Protein AF-A0A357CTT8-F1 (afdb_monomer_lite)

pLDDT: mean 85.06, std 13.29, range [28.33, 97.44]

Radius of gyration: 22.6 Å; chains: 1; bounding box: 50×42×81 Å

Structure (mmCIF, N/CA/C/O backbone):
data_AF-A0A357CTT8-F1
#
_entry.id   AF-A0A357CTT8-F1
#
loop_
_atom_site.group_PDB
_atom_site.id
_atom_site.type_symbol
_atom_site.label_atom_id
_atom_site.label_alt_id
_atom_site.label_comp_id
_atom_site.label_asym_id
_atom_site.label_entity_id
_atom_site.label_seq_id
_atom_site.pdbx_PDB_ins_code
_atom_site.Cartn_x
_atom_site.Cartn_y
_atom_site.Cartn_z
_atom_site.occupancy
_atom_site.B_iso_or_equiv
_atom_site.auth_seq_id
_atom_site.auth_comp_id
_atom_site.auth_asym_id
_atom_site.auth_atom_id
_atom_site.pdbx_PDB_model_num
ATOM 1 N N . MET A 1 1 ? 10.163 -20.726 12.739 1.00 30.36 1 MET A N 1
ATOM 2 C CA . MET A 1 1 ? 9.088 -21.717 12.968 1.00 30.36 1 MET A CA 1
ATOM 3 C C . MET A 1 1 ? 7.770 -20.957 12.853 1.00 30.36 1 MET A C 1
ATOM 5 O O . MET A 1 1 ? 7.381 -20.277 13.791 1.00 30.36 1 MET A O 1
ATOM 9 N N . VAL A 1 2 ? 7.202 -20.904 11.645 1.00 28.33 2 VAL A N 1
ATOM 10 C CA . VAL A 1 2 ? 6.065 -20.029 11.309 1.00 28.33 2 VAL A CA 1
ATOM 11 C C . VAL A 1 2 ? 4.799 -20.631 11.915 1.00 28.33 2 VAL A C 1
ATOM 13 O O . VAL A 1 2 ? 4.370 -21.709 11.514 1.00 28.33 2 VAL A O 1
ATOM 16 N N . SER A 1 3 ? 4.247 -19.963 12.927 1.00 31.12 3 SER A N 1
ATOM 17 C CA . SER A 1 3 ? 2.963 -20.314 13.532 1.00 31.12 3 SER A CA 1
ATOM 18 C C . SER A 1 3 ? 1.871 -20.212 12.469 1.00 31.12 3 SER A C 1
ATOM 20 O O . SER A 1 3 ? 1.546 -19.118 12.017 1.00 31.12 3 SER A O 1
ATOM 22 N N . ALA A 1 4 ? 1.317 -21.353 12.065 1.00 36.19 4 ALA A N 1
ATOM 23 C CA . ALA A 1 4 ? 0.166 -21.428 11.180 1.00 36.19 4 ALA A CA 1
ATOM 24 C C . ALA A 1 4 ? -1.017 -20.667 11.805 1.00 36.19 4 ALA A C 1
ATOM 26 O O . ALA A 1 4 ? -1.536 -21.054 12.855 1.00 36.19 4 ALA A O 1
ATOM 27 N N . PHE A 1 5 ? -1.428 -19.566 11.175 1.00 41.69 5 PHE A N 1
ATOM 28 C CA . PHE A 1 5 ? -2.632 -18.832 11.549 1.00 41.69 5 PHE A CA 1
ATOM 29 C C . PHE A 1 5 ? -3.850 -19.730 11.281 1.00 41.69 5 PHE A C 1
ATOM 31 O O . PHE A 1 5 ? -4.179 -20.049 10.141 1.00 41.69 5 PHE A O 1
ATOM 38 N N . TYR A 1 6 ? -4.461 -20.215 12.363 1.00 43.72 6 TYR A N 1
ATOM 39 C CA . TYR A 1 6 ? -5.592 -21.141 12.340 1.00 43.72 6 TYR A CA 1
ATOM 40 C C . TYR A 1 6 ? -6.843 -20.494 11.730 1.00 43.72 6 TYR A C 1
ATOM 42 O O . TYR A 1 6 ? -7.276 -19.426 12.167 1.00 43.72 6 TYR A O 1
ATOM 50 N N . PHE A 1 7 ? -7.460 -21.204 10.786 1.00 47.59 7 PHE A N 1
ATOM 51 C CA . PHE A 1 7 ? -8.844 -21.005 10.365 1.00 47.59 7 PHE A CA 1
ATOM 52 C C . PHE A 1 7 ? -9.720 -21.920 11.214 1.00 47.59 7 PHE A C 1
ATOM 54 O O . PHE A 1 7 ? -9.478 -23.125 11.253 1.00 47.59 7 PHE A O 1
ATOM 61 N N . ASP A 1 8 ? -10.723 -21.365 11.883 1.00 49.69 8 ASP A N 1
ATOM 62 C CA . ASP A 1 8 ? -11.693 -22.150 12.641 1.00 49.69 8 ASP A CA 1
ATOM 63 C C . ASP A 1 8 ? -13.070 -21.944 12.008 1.00 49.69 8 ASP A C 1
ATOM 65 O O . ASP A 1 8 ? -13.519 -20.808 11.837 1.00 49.69 8 ASP A O 1
ATOM 69 N N . VAL A 1 9 ? -13.719 -23.039 11.611 1.00 49.50 9 VAL A N 1
ATOM 70 C CA . VAL A 1 9 ? -15.137 -23.020 11.241 1.00 49.50 9 VAL A CA 1
ATOM 71 C C . VAL A 1 9 ? -15.898 -23.215 12.543 1.00 49.50 9 VAL A C 1
ATOM 73 O O . VAL A 1 9 ? -16.293 -24.328 12.882 1.00 49.50 9 VAL A O 1
ATOM 76 N N . LYS A 1 10 ? -16.074 -22.135 13.306 1.00 48.88 10 LYS A N 1
ATOM 77 C CA . LYS A 1 10 ? -16.991 -22.164 14.446 1.00 48.88 10 LYS A CA 1
ATOM 78 C C . LYS A 1 10 ? -18.403 -21.951 13.930 1.00 48.88 10 LYS A C 1
ATOM 80 O O . LYS A 1 10 ? -18.694 -20.922 13.329 1.00 48.88 10 LYS A O 1
ATOM 85 N N . ASP A 1 11 ? -19.255 -22.951 14.131 1.00 51.34 11 ASP A N 1
ATOM 86 C CA . ASP A 1 11 ? -20.704 -22.859 13.926 1.00 51.34 11 ASP A CA 1
ATOM 87 C C . ASP A 1 11 ? -21.138 -22.440 12.502 1.00 51.34 11 ASP A C 1
ATOM 89 O O . ASP A 1 11 ? -22.158 -21.784 12.312 1.00 51.34 11 ASP A O 1
ATOM 93 N N . GLY A 1 12 ? -20.362 -22.817 11.475 1.00 58.41 12 GLY A N 1
ATOM 94 C CA . GLY A 1 12 ? -20.652 -22.485 10.071 1.00 58.41 12 GLY A CA 1
ATOM 95 C C . GLY A 1 12 ? -20.224 -21.077 9.640 1.00 58.41 12 GLY A C 1
ATOM 96 O O . GLY A 1 12 ? -20.489 -20.680 8.507 1.00 58.41 12 GLY A O 1
ATOM 97 N N . VAL A 1 13 ? -19.533 -20.338 10.511 1.00 65.56 13 VAL A N 1
ATOM 98 C CA . VAL A 1 13 ? -19.008 -19.000 10.236 1.00 65.56 13 VAL A CA 1
ATOM 99 C C . VAL A 1 13 ? -17.529 -19.088 9.851 1.00 65.56 13 VAL A C 1
ATOM 101 O O . VAL A 1 13 ? -16.724 -19.722 10.536 1.00 65.56 13 VAL A O 1
ATOM 104 N N . HIS A 1 14 ? -17.150 -18.445 8.745 1.00 83.19 14 HIS A N 1
ATOM 105 C CA . HIS A 1 14 ? -15.767 -18.433 8.273 1.00 83.19 14 HIS A CA 1
ATOM 106 C C . HIS A 1 14 ? -14.960 -17.344 8.980 1.00 83.19 14 HIS A C 1
ATOM 108 O O . HIS A 1 14 ? -15.190 -16.153 8.767 1.00 83.19 14 HIS A O 1
ATOM 114 N N . VAL A 1 15 ? -13.989 -17.760 9.795 1.00 87.94 15 VAL A N 1
ATOM 115 C CA . VAL A 1 15 ? -13.110 -16.854 10.539 1.00 87.94 15 VAL A CA 1
ATOM 116 C C . VAL A 1 15 ? -11.687 -16.916 9.989 1.00 87.94 15 VAL A C 1
ATOM 118 O O . VAL A 1 15 ? -11.120 -17.995 9.813 1.00 87.94 15 VAL A O 1
ATOM 121 N N . CYS A 1 16 ? -11.103 -15.747 9.742 1.00 90.19 16 CYS A N 1
ATOM 122 C CA . CYS A 1 16 ? -9.700 -15.567 9.392 1.00 90.19 16 CYS A CA 1
ATOM 123 C C . CYS A 1 16 ? -9.003 -14.750 10.487 1.00 90.19 16 CYS A C 1
ATOM 125 O O . CYS A 1 16 ? -9.606 -13.863 11.095 1.00 90.19 16 CYS A O 1
ATOM 127 N N . LYS A 1 17 ? -7.735 -15.066 10.750 1.00 92.38 17 LYS A N 1
ATOM 128 C CA . LYS A 1 17 ? -6.891 -14.322 11.682 1.00 92.38 17 LYS A CA 1
ATOM 129 C C . LYS A 1 17 ? -5.733 -13.677 10.944 1.00 92.38 17 LYS A C 1
ATOM 131 O O . LYS A 1 17 ? -5.150 -14.290 10.054 1.00 92.38 17 LYS A O 1
ATOM 136 N N . GLY A 1 18 ? -5.390 -12.476 11.378 1.00 92.38 18 GLY A N 1
ATOM 137 C CA . GLY A 1 18 ? -4.183 -11.772 10.979 1.00 92.38 18 GLY A CA 1
ATOM 138 C C . GLY A 1 18 ? -3.552 -11.072 12.175 1.00 92.38 18 GLY A C 1
ATOM 139 O O . GLY A 1 18 ? -3.847 -11.373 13.334 1.00 92.38 18 GLY A O 1
ATOM 140 N N . VAL A 1 19 ? -2.676 -10.126 11.880 1.00 92.62 19 VAL A N 1
ATOM 141 C CA . VAL A 1 19 ? -2.006 -9.273 12.851 1.00 92.62 19 VAL A CA 1
ATOM 142 C C . VAL A 1 19 ? -2.835 -7.996 13.049 1.00 92.62 19 VAL A C 1
ATOM 144 O O . VAL A 1 19 ? -3.118 -7.304 12.066 1.00 92.62 19 VAL A O 1
ATOM 147 N N . PRO A 1 20 ? -3.223 -7.661 14.294 1.00 93.56 20 PRO A N 1
ATOM 148 C CA . PRO A 1 20 ? -3.817 -6.368 14.630 1.00 93.56 20 PRO A CA 1
ATOM 149 C C . PRO A 1 20 ? -2.929 -5.214 14.151 1.00 93.56 20 PRO A C 1
ATOM 151 O O . PRO A 1 20 ? -1.775 -5.106 14.569 1.00 93.56 20 PRO A O 1
ATOM 154 N N . ALA A 1 21 ? -3.452 -4.353 13.277 1.00 91.00 21 ALA A N 1
ATOM 155 C CA . ALA A 1 21 ? -2.728 -3.182 12.787 1.00 91.00 21 ALA A CA 1
ATOM 156 C C . ALA A 1 21 ? -3.294 -1.888 13.373 1.00 91.00 21 ALA A C 1
ATOM 158 O O . ALA A 1 21 ? -2.530 -1.078 13.898 1.00 91.00 21 ALA A O 1
ATOM 159 N N . SER A 1 22 ? -4.617 -1.727 13.344 1.00 92.06 22 SER A N 1
ATOM 160 C CA . SER A 1 22 ? -5.325 -0.579 13.913 1.00 92.06 22 SER A CA 1
ATOM 161 C C . SER A 1 22 ? -6.586 -1.063 14.644 1.00 92.06 22 SER A C 1
ATOM 163 O O . SER A 1 22 ? -7.321 -1.878 14.076 1.00 92.06 22 SER A O 1
ATOM 165 N N . PRO A 1 23 ? -6.821 -0.642 15.902 1.00 92.38 23 PRO A N 1
ATOM 166 C CA . PRO A 1 23 ? -7.899 -1.167 16.735 1.00 92.38 23 PRO A CA 1
ATOM 167 C C . PRO A 1 23 ? -9.291 -0.701 16.284 1.00 92.38 23 PRO A C 1
ATOM 169 O O . PRO A 1 23 ? -9.441 0.239 15.509 1.00 92.38 23 PRO A O 1
ATOM 172 N N . GLY A 1 24 ? -10.318 -1.344 16.841 1.00 93.50 24 GLY A N 1
ATOM 173 C CA . GLY A 1 24 ? -11.727 -1.018 16.628 1.00 93.50 24 GLY A CA 1
ATOM 174 C C . GLY A 1 24 ? -12.484 -2.105 15.872 1.00 93.50 24 GLY A C 1
ATOM 175 O O . GLY A 1 24 ? -11.896 -3.020 15.290 1.00 93.50 24 GLY A O 1
ATOM 176 N N . ILE A 1 25 ? -13.812 -2.011 15.909 1.00 95.88 25 ILE A N 1
ATOM 177 C CA . ILE A 1 25 ? -14.716 -2.969 15.273 1.00 95.88 25 ILE A CA 1
ATOM 178 C C . ILE A 1 25 ? -15.525 -2.277 14.181 1.00 95.88 25 ILE A C 1
ATOM 180 O O . ILE A 1 25 ? -16.193 -1.270 14.424 1.00 95.88 25 ILE A O 1
ATOM 184 N N . VAL A 1 26 ? -15.536 -2.875 12.991 1.00 95.81 26 VAL A N 1
ATOM 185 C CA . VAL A 1 26 ? -16.370 -2.424 11.876 1.00 95.81 26 VAL A CA 1
ATOM 186 C C . VAL A 1 26 ? -17.117 -3.578 11.217 1.00 95.81 26 VAL A C 1
ATOM 188 O O . VAL A 1 26 ? -16.653 -4.719 11.196 1.00 95.81 26 VAL A O 1
ATOM 191 N N . ILE A 1 27 ? -18.306 -3.270 10.697 1.00 96.06 27 ILE A N 1
ATOM 192 C CA . ILE A 1 27 ? -19.157 -4.187 9.942 1.00 96.06 27 ILE A CA 1
ATOM 193 C C . ILE A 1 27 ? -19.487 -3.509 8.615 1.00 96.06 27 ILE A C 1
ATOM 195 O O . ILE A 1 27 ? -20.116 -2.454 8.617 1.00 96.06 27 ILE A O 1
ATOM 199 N N . GLY A 1 28 ? -19.078 -4.105 7.499 1.00 95.75 28 GLY A N 1
ATOM 200 C CA . GLY A 1 28 ? -19.143 -3.455 6.189 1.00 95.75 28 GLY A CA 1
ATOM 201 C C . GLY A 1 28 ? -19.097 -4.438 5.028 1.00 95.75 28 GLY A C 1
ATOM 202 O O . GLY A 1 28 ? -19.014 -5.655 5.220 1.00 95.75 28 GLY A O 1
ATOM 203 N N . LYS A 1 29 ? -19.194 -3.915 3.805 1.00 96.38 29 LYS A N 1
ATOM 204 C CA . LYS A 1 29 ? -19.152 -4.730 2.585 1.00 96.38 29 LYS A CA 1
ATOM 205 C C . LYS A 1 29 ? -17.733 -4.838 2.049 1.00 96.38 29 LYS A C 1
ATOM 207 O O . LYS A 1 29 ? -17.031 -3.843 1.956 1.00 96.38 29 LYS A O 1
ATOM 212 N N . ALA A 1 30 ? -17.317 -6.039 1.669 1.00 95.25 30 ALA A N 1
ATOM 213 C CA . ALA A 1 30 ? -15.999 -6.258 1.099 1.00 95.25 30 ALA A CA 1
ATOM 214 C C . ALA A 1 30 ? -15.866 -5.606 -0.282 1.00 95.25 30 ALA A C 1
ATOM 216 O O . ALA A 1 30 ? -16.693 -5.841 -1.169 1.00 95.25 30 ALA A O 1
ATOM 217 N N . LEU A 1 31 ? -14.772 -4.879 -0.487 1.00 93.44 31 LEU A N 1
ATOM 218 C CA . LEU A 1 31 ? -14.264 -4.505 -1.799 1.00 93.44 31 LEU A CA 1
ATOM 219 C C . LEU A 1 31 ? -12.863 -5.099 -1.961 1.00 93.44 31 LEU A C 1
ATOM 221 O O . LEU A 1 31 ? -11.899 -4.646 -1.347 1.00 93.44 31 LEU A O 1
ATOM 225 N N . VAL A 1 32 ? -12.766 -6.138 -2.782 1.00 91.06 32 VAL A N 1
ATOM 226 C CA . VAL A 1 32 ? -11.539 -6.881 -3.054 1.00 91.06 32 VAL A CA 1
ATOM 227 C C . VAL A 1 32 ? -10.760 -6.202 -4.175 1.00 91.06 32 VAL A C 1
ATOM 229 O O . VAL A 1 32 ? -11.202 -6.151 -5.327 1.00 91.06 32 VAL A O 1
ATOM 232 N N . LEU A 1 33 ? -9.571 -5.706 -3.845 1.00 86.00 33 LEU A N 1
ATOM 233 C CA . LEU A 1 33 ? -8.632 -5.122 -4.790 1.00 86.00 33 LEU A CA 1
ATOM 234 C C . LEU A 1 33 ? -7.683 -6.207 -5.298 1.00 86.00 33 LEU A C 1
ATOM 236 O O . LEU A 1 33 ? -6.700 -6.569 -4.651 1.00 86.00 33 LEU A O 1
ATOM 240 N N . SER A 1 34 ? -7.983 -6.745 -6.480 1.00 71.31 34 SER A N 1
ATOM 241 C CA . SER A 1 34 ? -7.091 -7.678 -7.169 1.00 71.31 34 SER A CA 1
ATOM 242 C C . SER A 1 34 ? -6.140 -6.922 -8.096 1.00 71.31 34 SER A C 1
ATOM 244 O O . SER A 1 34 ? -6.589 -6.303 -9.067 1.00 71.31 34 SER A O 1
ATOM 246 N N . LYS A 1 35 ? -4.830 -7.032 -7.869 1.00 65.19 35 LYS A N 1
ATOM 247 C CA . LYS A 1 35 ? -3.835 -6.630 -8.870 1.00 65.19 35 LYS A CA 1
ATOM 248 C C . LYS A 1 35 ? -3.824 -7.684 -9.976 1.00 65.19 35 LYS A C 1
ATOM 250 O O . LYS A 1 35 ? -3.460 -8.833 -9.735 1.00 65.19 35 LYS A O 1
ATOM 255 N N . LYS A 1 36 ? -4.247 -7.324 -11.192 1.00 57.25 36 LYS A N 1
ATOM 256 C CA . LYS A 1 36 ? -3.982 -8.174 -12.360 1.00 57.25 36 LYS A CA 1
ATOM 257 C C . LYS A 1 36 ? -2.473 -8.156 -12.590 1.00 57.25 36 LYS A C 1
ATOM 259 O O . LYS A 1 36 ? -1.922 -7.087 -12.825 1.00 57.25 36 LYS A O 1
ATOM 264 N N . GLN A 1 37 ? -1.817 -9.313 -12.525 1.00 55.56 37 GLN A N 1
ATOM 265 C CA . GLN A 1 37 ? -0.448 -9.437 -13.022 1.00 55.56 37 GLN A CA 1
ATOM 266 C C . GLN A 1 37 ? -0.477 -9.199 -14.531 1.00 55.56 37 GLN A C 1
ATOM 268 O O . GLN A 1 37 ? -0.940 -10.044 -15.299 1.00 55.56 37 GLN A O 1
ATOM 273 N N . VAL A 1 38 ? -0.039 -8.016 -14.946 1.00 63.44 38 VAL A N 1
ATOM 274 C CA . VAL A 1 38 ? 0.202 -7.715 -16.352 1.00 63.44 38 VAL A CA 1
ATOM 275 C C . VAL A 1 38 ? 1.559 -8.316 -16.682 1.00 63.44 38 VAL A C 1
ATOM 277 O O . VAL A 1 38 ? 2.571 -7.875 -16.154 1.00 63.44 38 VAL A O 1
ATOM 280 N N . GLN A 1 39 ? 1.586 -9.360 -17.509 1.00 73.94 39 GLN A N 1
ATOM 281 C CA . GLN A 1 39 ? 2.852 -9.865 -18.032 1.00 73.94 39 GLN A CA 1
ATOM 282 C C . GLN A 1 39 ? 3.378 -8.867 -19.058 1.00 73.94 39 GLN A C 1
ATOM 284 O O . GLN A 1 39 ? 2.689 -8.585 -20.039 1.00 73.94 39 GLN A O 1
ATOM 289 N N . ILE A 1 40 ? 4.583 -8.348 -18.841 1.00 84.19 40 ILE A N 1
ATOM 290 C CA . ILE A 1 40 ? 5.232 -7.437 -19.779 1.00 84.19 40 ILE A CA 1
ATOM 291 C C . ILE A 1 40 ? 5.982 -8.280 -20.823 1.00 84.19 40 ILE A C 1
ATOM 293 O O . ILE A 1 40 ? 6.990 -8.914 -20.504 1.00 84.19 40 ILE A O 1
ATOM 297 N N . PRO A 1 41 ? 5.520 -8.334 -22.087 1.00 87.44 41 PRO A N 1
ATOM 298 C CA . PRO A 1 41 ? 6.204 -9.117 -23.103 1.00 87.44 41 PRO A CA 1
ATOM 299 C C . PRO A 1 41 ? 7.533 -8.458 -23.488 1.00 87.44 41 PRO A C 1
ATOM 301 O O . PRO A 1 41 ? 7.583 -7.259 -23.780 1.00 87.44 41 PRO A O 1
ATOM 304 N N . LYS A 1 42 ? 8.596 -9.268 -23.571 1.00 94.00 42 LYS A N 1
ATOM 305 C CA . LYS A 1 42 ? 9.870 -8.863 -24.177 1.00 94.00 42 LYS A CA 1
ATOM 306 C C . LYS A 1 42 ? 9.659 -8.638 -25.673 1.00 94.00 42 LYS A C 1
ATOM 308 O O . LYS A 1 42 ? 9.319 -9.568 -26.403 1.00 94.00 42 LYS A O 1
ATOM 313 N N . ARG A 1 43 ? 9.875 -7.408 -26.131 1.00 93.00 43 ARG A N 1
ATOM 314 C CA . ARG A 1 43 ? 9.804 -7.003 -27.539 1.00 93.00 43 ARG A CA 1
ATOM 315 C C . ARG A 1 43 ? 11.157 -6.474 -27.983 1.00 93.00 43 ARG A C 1
ATOM 317 O O . ARG A 1 43 ? 11.826 -5.767 -27.233 1.00 93.00 43 ARG A O 1
ATOM 324 N N . THR A 1 44 ? 11.547 -6.815 -29.205 1.00 95.19 44 THR A N 1
ATOM 325 C CA . THR A 1 44 ? 12.753 -6.265 -29.823 1.00 95.19 44 THR A CA 1
ATOM 326 C C . THR A 1 44 ? 12.479 -4.856 -30.332 1.00 95.19 44 THR A C 1
ATOM 328 O O . THR A 1 44 ? 11.447 -4.601 -30.949 1.00 95.19 44 THR A O 1
ATOM 331 N N . VAL A 1 45 ? 13.418 -3.952 -30.076 1.00 94.88 45 VAL A N 1
ATOM 332 C CA . VAL A 1 45 ? 13.368 -2.545 -30.464 1.00 94.88 45 VAL A CA 1
ATOM 333 C C . VAL A 1 45 ? 14.377 -2.292 -31.578 1.00 94.88 45 VAL A C 1
ATOM 335 O O . VAL A 1 45 ? 15.563 -2.587 -31.446 1.00 94.88 45 VAL A O 1
ATOM 338 N N . GLU A 1 46 ? 13.910 -1.712 -32.680 1.00 93.50 46 GLU A N 1
ATOM 339 C CA . GLU A 1 46 ? 14.765 -1.378 -33.826 1.00 93.50 46 GLU A CA 1
ATOM 340 C C . GLU A 1 46 ? 15.579 -0.099 -33.596 1.00 93.50 46 GLU A C 1
ATOM 342 O O . GLU A 1 46 ? 16.731 -0.013 -34.020 1.00 93.50 46 GLU A O 1
ATOM 347 N N . ASN A 1 47 ? 15.000 0.878 -32.888 1.00 95.94 47 ASN A N 1
ATOM 348 C CA . ASN A 1 47 ? 15.623 2.163 -32.581 1.00 95.94 47 ASN A CA 1
ATOM 349 C C . ASN A 1 47 ? 15.732 2.378 -31.058 1.00 95.94 47 ASN A C 1
ATOM 351 O O . ASN A 1 47 ? 14.825 2.961 -30.457 1.00 95.94 47 ASN A O 1
ATOM 355 N N . PRO A 1 48 ? 16.840 1.940 -30.428 1.00 96.25 48 PRO A N 1
ATOM 356 C CA . PRO A 1 48 ? 17.051 2.117 -28.993 1.00 96.25 48 PRO A CA 1
ATOM 357 C C . PRO A 1 48 ? 16.991 3.577 -28.532 1.00 96.25 48 PRO A C 1
ATOM 359 O O . PRO A 1 48 ? 16.472 3.847 -27.457 1.00 96.25 48 PRO A O 1
ATOM 362 N N . ALA A 1 49 ? 17.451 4.532 -29.347 1.00 96.31 49 ALA A N 1
ATOM 363 C CA . ALA A 1 49 ? 17.433 5.949 -28.979 1.00 96.31 49 ALA A CA 1
ATOM 364 C C . ALA A 1 49 ? 16.001 6.496 -28.851 1.00 96.31 49 ALA A C 1
ATOM 366 O O . ALA A 1 49 ? 15.699 7.249 -27.927 1.00 96.31 49 ALA A O 1
ATOM 367 N N . ALA A 1 50 ? 15.096 6.090 -29.748 1.00 96.31 50 ALA A N 1
ATOM 368 C CA . ALA A 1 50 ? 13.680 6.437 -29.635 1.00 96.31 50 ALA A CA 1
ATOM 369 C C . ALA A 1 50 ? 13.032 5.812 -28.388 1.00 96.31 50 ALA A C 1
ATOM 371 O O . ALA A 1 50 ? 12.224 6.465 -27.730 1.00 96.31 50 ALA A O 1
ATOM 372 N N . GLU A 1 51 ? 13.406 4.580 -28.040 1.00 97.19 51 GLU A N 1
ATOM 373 C CA . GLU A 1 51 ? 12.869 3.902 -26.858 1.00 97.19 51 GLU A CA 1
ATOM 374 C C . GLU A 1 51 ? 13.389 4.504 -25.544 1.00 97.19 51 GLU A C 1
ATOM 376 O O . GLU A 1 51 ? 12.619 4.644 -24.597 1.00 97.19 51 GLU A O 1
ATOM 381 N N . ILE A 1 52 ? 14.651 4.945 -25.497 1.00 97.19 52 ILE A N 1
ATOM 382 C CA . ILE A 1 52 ? 15.199 5.703 -24.360 1.00 97.19 52 ILE A CA 1
ATOM 383 C C . ILE A 1 52 ? 14.438 7.019 -24.179 1.00 97.19 52 ILE A C 1
ATOM 385 O O . ILE A 1 52 ? 14.010 7.330 -23.071 1.00 97.19 52 ILE A O 1
ATOM 389 N N . ASN A 1 53 ? 14.175 7.754 -25.264 1.00 96.94 53 ASN A N 1
ATOM 390 C CA . ASN A 1 53 ? 13.361 8.969 -25.185 1.00 96.94 53 ASN A CA 1
ATOM 391 C C . ASN A 1 53 ? 11.943 8.676 -24.665 1.00 96.94 53 ASN A C 1
ATOM 393 O O . ASN A 1 53 ? 11.413 9.447 -23.866 1.00 96.94 53 ASN A O 1
ATOM 397 N N . ARG A 1 54 ? 11.328 7.558 -25.081 1.00 95.94 54 ARG A N 1
ATOM 398 C CA . ARG A 1 54 ? 10.020 7.118 -24.563 1.00 95.94 54 ARG A CA 1
ATOM 399 C C . ARG A 1 54 ? 10.082 6.814 -23.065 1.00 95.94 54 ARG A C 1
ATOM 401 O O . ARG A 1 54 ? 9.177 7.202 -22.330 1.00 95.94 54 ARG A O 1
ATOM 408 N N . PHE A 1 55 ? 11.151 6.161 -22.614 1.00 96.81 55 PHE A N 1
ATOM 409 C CA . PHE A 1 55 ? 11.404 5.904 -21.198 1.00 96.81 55 PHE A CA 1
ATOM 410 C C . PHE A 1 55 ? 11.550 7.198 -20.391 1.00 96.81 55 PHE A C 1
ATOM 412 O O . PHE A 1 55 ? 10.857 7.358 -19.389 1.00 96.81 55 PHE A O 1
ATOM 419 N N . HIS A 1 56 ? 12.362 8.153 -20.849 1.00 96.56 56 HIS A N 1
ATOM 420 C CA . HIS A 1 56 ? 12.528 9.447 -20.176 1.00 96.56 56 HIS A CA 1
ATOM 421 C C . HIS A 1 56 ? 11.228 10.246 -20.103 1.00 96.56 56 HIS A C 1
ATOM 423 O O . HIS A 1 56 ? 10.924 10.824 -19.066 1.00 96.56 56 HIS A O 1
ATOM 429 N N . GLN A 1 57 ? 10.413 10.235 -21.159 1.00 95.62 57 GLN A N 1
ATOM 430 C CA . GLN A 1 57 ? 9.098 10.882 -21.123 1.00 95.62 57 GLN A CA 1
ATOM 431 C C . GLN A 1 57 ? 8.182 10.266 -20.057 1.00 95.62 57 GLN A C 1
ATOM 433 O O . GLN A 1 57 ? 7.540 10.998 -19.306 1.00 95.62 57 GLN A O 1
ATOM 438 N N . ALA A 1 58 ? 8.142 8.934 -19.963 1.00 94.88 58 ALA A N 1
ATOM 439 C CA . ALA A 1 58 ? 7.369 8.244 -18.933 1.00 94.88 58 ALA A CA 1
ATOM 440 C C . ALA A 1 58 ? 7.914 8.506 -17.519 1.00 94.88 58 ALA A C 1
ATOM 442 O O . ALA A 1 58 ? 7.134 8.633 -16.577 1.00 94.88 58 ALA A O 1
ATOM 443 N N . LEU A 1 59 ? 9.236 8.627 -17.372 1.00 95.69 59 LEU A N 1
ATOM 444 C CA . LEU A 1 59 ? 9.887 8.965 -16.110 1.00 95.69 59 LEU A CA 1
ATOM 445 C C . LEU A 1 59 ? 9.505 10.368 -15.625 1.00 95.69 59 LEU A C 1
ATOM 447 O O . LEU A 1 59 ? 9.113 10.528 -14.474 1.00 95.69 59 LEU A O 1
ATOM 451 N N . GLU A 1 60 ? 9.556 11.377 -16.494 1.00 95.81 60 GLU A N 1
ATOM 452 C CA . GLU A 1 60 ? 9.180 12.748 -16.125 1.00 95.81 60 GLU A CA 1
ATOM 453 C C . GLU A 1 60 ? 7.686 12.857 -15.776 1.00 95.81 60 GLU A C 1
ATOM 455 O O . GLU A 1 60 ? 7.300 13.559 -14.837 1.00 95.81 60 GLU A O 1
ATOM 460 N N . GLN A 1 61 ? 6.830 12.090 -16.458 1.00 93.94 61 GLN A N 1
ATOM 461 C CA . GLN A 1 61 ? 5.417 11.965 -16.091 1.00 93.94 61 GLN A CA 1
ATOM 462 C C . GLN A 1 61 ? 5.229 11.275 -14.731 1.00 93.94 61 GLN A C 1
ATOM 464 O O . GLN A 1 61 ? 4.374 11.690 -13.945 1.00 93.94 61 GLN A O 1
ATOM 469 N N . ALA A 1 62 ? 6.033 10.251 -14.431 1.00 93.00 62 ALA A N 1
ATOM 470 C CA . ALA A 1 62 ? 6.039 9.577 -13.137 1.00 93.00 62 ALA A CA 1
ATOM 471 C C . ALA A 1 62 ? 6.459 10.516 -12.001 1.00 93.00 62 ALA A C 1
ATOM 473 O O . ALA A 1 62 ? 5.744 10.581 -11.003 1.00 93.00 62 ALA A O 1
ATOM 474 N N . LYS A 1 63 ? 7.538 11.287 -12.174 1.00 94.62 63 LYS A N 1
ATOM 475 C CA . LYS A 1 63 ? 7.994 12.288 -11.194 1.00 94.62 63 LYS A CA 1
ATOM 476 C C . LYS A 1 63 ? 6.925 13.339 -10.920 1.00 94.62 63 LYS A C 1
ATOM 478 O O . LYS A 1 63 ? 6.501 13.481 -9.780 1.00 94.62 63 LYS A O 1
ATOM 483 N N . THR A 1 64 ? 6.391 13.957 -11.978 1.00 93.94 64 THR A N 1
ATOM 484 C CA . THR A 1 64 ? 5.298 14.943 -11.868 1.00 93.94 64 THR A CA 1
ATOM 485 C C . THR A 1 64 ? 4.113 14.378 -11.081 1.00 93.94 64 THR A C 1
ATOM 487 O O . THR A 1 64 ? 3.565 15.022 -10.193 1.00 93.94 64 THR A O 1
ATOM 490 N N . ARG A 1 65 ? 3.732 13.127 -11.367 1.00 89.31 65 ARG A N 1
ATOM 491 C CA . ARG A 1 65 ? 2.650 12.445 -10.653 1.00 89.31 65 ARG A CA 1
ATOM 492 C C . ARG A 1 65 ? 2.961 12.235 -9.168 1.00 89.31 65 ARG A C 1
ATOM 494 O O . ARG A 1 65 ? 2.037 12.298 -8.362 1.00 89.31 65 ARG A O 1
ATOM 501 N N . VAL A 1 66 ? 4.199 11.903 -8.812 1.00 91.06 66 VAL A N 1
ATOM 502 C CA . VAL A 1 66 ? 4.603 11.726 -7.409 1.00 91.06 66 VAL A CA 1
ATOM 503 C C . VAL A 1 66 ? 4.604 13.073 -6.684 1.00 91.06 66 VAL A C 1
ATOM 505 O O . VAL A 1 66 ? 4.060 13.149 -5.586 1.00 91.06 66 VAL A O 1
ATOM 508 N N . ASP A 1 67 ? 5.070 14.151 -7.317 1.00 93.31 67 ASP A N 1
ATOM 509 C CA . ASP A 1 67 ? 4.968 15.515 -6.771 1.00 93.31 67 ASP A CA 1
ATOM 510 C C . ASP A 1 67 ? 3.515 15.945 -6.509 1.00 93.31 67 ASP A C 1
ATOM 512 O O . ASP A 1 67 ? 3.203 16.526 -5.462 1.00 93.31 67 ASP A O 1
ATOM 516 N N . ASP A 1 68 ? 2.593 15.610 -7.416 1.00 90.31 68 ASP A N 1
ATOM 517 C CA . ASP A 1 68 ? 1.159 15.850 -7.217 1.00 90.31 68 ASP A CA 1
ATOM 518 C C . ASP A 1 68 ? 0.613 15.075 -6.001 1.00 90.31 68 ASP A C 1
ATOM 520 O O . ASP A 1 68 ? -0.240 15.583 -5.263 1.00 90.31 68 ASP A O 1
ATOM 524 N N . LEU A 1 69 ? 1.100 13.849 -5.764 1.00 87.00 69 LEU A N 1
ATOM 525 C CA . LEU A 1 69 ? 0.721 13.032 -4.605 1.00 87.00 69 LEU A CA 1
ATOM 526 C C . LEU A 1 69 ? 1.279 13.609 -3.299 1.00 87.00 69 LEU A C 1
ATOM 528 O O . LEU A 1 69 ? 0.533 13.694 -2.323 1.00 87.00 69 LEU A O 1
ATOM 532 N N . ILE A 1 70 ? 2.531 14.077 -3.292 1.00 88.62 70 ILE A N 1
ATOM 533 C CA . ILE A 1 70 ? 3.138 14.797 -2.159 1.00 88.62 70 ILE A CA 1
ATOM 534 C C . ILE A 1 70 ? 2.302 16.039 -1.829 1.00 88.62 70 ILE A C 1
ATOM 536 O O . ILE A 1 70 ? 1.905 16.253 -0.681 1.00 88.62 70 ILE A O 1
ATOM 540 N N . SER A 1 71 ? 1.976 16.837 -2.846 1.00 89.06 71 SER A N 1
ATOM 541 C CA . SER A 1 71 ? 1.186 18.062 -2.696 1.00 89.06 71 SER A CA 1
ATOM 542 C C . SER A 1 71 ? -0.216 17.775 -2.152 1.00 89.06 71 SER A C 1
ATOM 544 O O . SER A 1 71 ? -0.693 18.468 -1.252 1.00 89.06 71 SER A O 1
ATOM 546 N N . SER A 1 72 ? -0.861 16.718 -2.652 1.00 83.94 72 SER A N 1
ATOM 547 C CA . SER A 1 72 ? -2.184 16.279 -2.198 1.00 83.94 72 SER A CA 1
ATOM 548 C C . SER A 1 72 ? -2.167 15.774 -0.753 1.00 83.94 72 SER A C 1
ATOM 550 O O . SER A 1 72 ? -3.052 16.133 0.023 1.00 83.94 72 SER A O 1
ATOM 552 N N . ALA A 1 73 ? -1.158 14.986 -0.371 1.00 81.94 73 ALA A N 1
ATOM 553 C CA . ALA A 1 73 ? -0.991 14.495 0.996 1.00 81.94 73 ALA A CA 1
ATOM 554 C C . ALA A 1 73 ? -0.771 15.650 1.987 1.00 81.94 73 ALA A C 1
ATOM 556 O O . ALA A 1 73 ? -1.422 15.706 3.030 1.00 81.94 73 ALA A O 1
ATOM 557 N N . ASN A 1 74 ? 0.064 16.628 1.625 1.00 84.19 74 ASN A N 1
ATOM 558 C CA . ASN A 1 74 ? 0.274 17.836 2.426 1.00 84.19 74 ASN A CA 1
ATOM 559 C C . ASN A 1 74 ? -1.013 18.660 2.584 1.00 84.19 74 ASN A C 1
ATOM 561 O O . ASN A 1 74 ? -1.332 19.101 3.688 1.00 84.19 74 ASN A O 1
ATOM 565 N N . ALA A 1 75 ? -1.792 18.827 1.510 1.00 83.06 75 ALA A N 1
ATOM 566 C CA . ALA A 1 75 ? -3.077 19.527 1.562 1.00 83.06 75 ALA A CA 1
ATOM 567 C C . ALA A 1 75 ? -4.104 18.821 2.469 1.00 83.06 75 ALA A C 1
ATOM 569 O O . ALA A 1 75 ? -4.933 19.483 3.091 1.00 83.06 75 ALA A O 1
ATOM 570 N N . GLN A 1 76 ? -4.026 17.492 2.573 1.00 76.38 76 GLN A N 1
ATOM 571 C CA . GLN A 1 76 ? -4.850 16.670 3.464 1.00 76.38 76 GLN A CA 1
ATOM 572 C C . GLN A 1 76 ? -4.263 16.516 4.877 1.00 76.38 76 GLN A C 1
ATOM 574 O O . GLN A 1 76 ? -4.798 15.740 5.663 1.00 76.38 76 GLN A O 1
ATOM 579 N N . GLN A 1 77 ? -3.186 17.240 5.212 1.00 79.75 77 GLN A N 1
ATOM 580 C CA . GLN A 1 77 ? -2.493 17.150 6.505 1.00 79.75 77 GLN A CA 1
ATOM 581 C C . GLN A 1 77 ? -2.015 15.724 6.837 1.00 79.75 77 GLN A C 1
ATOM 583 O O . GLN A 1 77 ? -2.082 15.280 7.979 1.00 79.75 77 GLN A O 1
ATOM 588 N N . GLN A 1 78 ? -1.510 15.002 5.832 1.00 74.38 78 GLN A N 1
ATOM 589 C CA . GLN A 1 78 ? -0.952 13.652 5.964 1.00 74.38 78 GLN A CA 1
ATOM 590 C C . GLN A 1 78 ? 0.579 13.668 5.763 1.00 74.38 78 GLN A C 1
ATOM 592 O O . GLN A 1 78 ? 1.068 13.200 4.730 1.00 74.38 78 GLN A O 1
ATOM 597 N N . PRO A 1 79 ? 1.365 14.201 6.720 1.00 79.44 79 PRO A N 1
ATOM 598 C CA . PRO A 1 79 ? 2.810 14.392 6.557 1.00 79.44 79 PRO A CA 1
ATOM 599 C C . PRO A 1 79 ? 3.573 13.074 6.369 1.00 79.44 79 PRO A C 1
ATOM 601 O O . PRO A 1 79 ? 4.459 12.999 5.523 1.00 79.44 79 PRO A O 1
ATOM 604 N N . GLN A 1 80 ? 3.177 12.007 7.071 1.00 77.06 80 GLN A N 1
ATOM 605 C CA . GLN A 1 80 ? 3.783 10.677 6.916 1.00 77.06 80 GLN A CA 1
ATOM 606 C C . GLN A 1 80 ? 3.597 10.132 5.491 1.00 77.06 80 GLN A C 1
ATOM 608 O O . GLN A 1 80 ? 4.525 9.592 4.898 1.00 77.06 80 GLN A O 1
ATOM 613 N N . THR A 1 81 ? 2.411 10.325 4.906 1.00 77.94 81 THR A N 1
ATOM 614 C CA . THR A 1 81 ? 2.133 9.953 3.512 1.00 77.94 81 THR A CA 1
ATOM 615 C C . THR A 1 81 ? 2.996 10.756 2.537 1.00 77.94 81 THR A C 1
ATOM 617 O O . THR A 1 81 ? 3.528 10.195 1.580 1.00 77.94 81 THR A O 1
ATOM 620 N N . ALA A 1 82 ? 3.170 12.058 2.782 1.00 84.44 82 ALA A N 1
ATOM 621 C CA . ALA A 1 82 ? 4.016 12.911 1.952 1.00 84.44 82 ALA A CA 1
ATOM 622 C C . ALA A 1 82 ? 5.499 12.500 2.013 1.00 84.44 82 ALA A C 1
ATOM 624 O O . ALA A 1 82 ? 6.160 12.468 0.977 1.00 84.44 82 ALA A O 1
ATOM 625 N N . GLU A 1 83 ? 6.010 12.133 3.192 1.00 84.75 83 GLU A N 1
ATOM 626 C CA . GLU A 1 83 ? 7.388 11.656 3.374 1.00 84.75 83 GLU A CA 1
ATOM 627 C C . GLU A 1 83 ? 7.661 10.370 2.579 1.00 84.75 83 GLU A C 1
ATOM 629 O O . GLU A 1 83 ? 8.691 10.252 1.910 1.00 84.75 83 GLU A O 1
ATOM 634 N N . ILE A 1 84 ? 6.703 9.438 2.576 1.00 83.56 84 ILE A N 1
ATOM 635 C CA . ILE A 1 84 ? 6.792 8.194 1.800 1.00 83.56 84 ILE A CA 1
ATOM 636 C C . ILE A 1 84 ? 6.930 8.496 0.303 1.00 83.56 84 ILE A C 1
ATOM 638 O O . ILE A 1 84 ? 7.828 7.971 -0.358 1.00 83.56 84 ILE A O 1
ATOM 642 N N . PHE A 1 85 ? 6.088 9.383 -0.235 1.00 87.31 85 PHE A N 1
ATOM 643 C CA . PHE A 1 85 ? 6.190 9.785 -1.639 1.00 87.31 85 PHE A CA 1
ATOM 644 C C . PHE A 1 85 ? 7.468 10.582 -1.935 1.00 87.31 85 PHE A C 1
ATOM 646 O O . PHE A 1 85 ? 8.038 10.439 -3.015 1.00 87.31 85 PHE A O 1
ATOM 653 N N . GLY A 1 86 ? 7.980 11.350 -0.970 1.00 88.38 86 GLY A N 1
ATOM 654 C CA . GLY A 1 86 ? 9.299 11.978 -1.067 1.00 88.38 86 GLY A CA 1
ATOM 655 C C . GLY A 1 86 ? 10.414 10.947 -1.259 1.00 88.38 86 GLY A C 1
ATOM 656 O O . GLY A 1 86 ? 11.266 11.107 -2.131 1.00 88.38 86 GLY A O 1
ATOM 657 N N . ALA A 1 87 ? 10.373 9.833 -0.522 1.00 88.25 87 ALA A N 1
ATOM 658 C CA . ALA A 1 87 ? 11.309 8.730 -0.731 1.00 88.25 87 ALA A CA 1
ATOM 659 C C . ALA A 1 87 ? 11.139 8.066 -2.110 1.00 88.25 87 ALA A C 1
ATOM 661 O O . ALA A 1 87 ? 12.132 7.681 -2.726 1.00 88.25 87 ALA A O 1
ATOM 662 N N . HIS A 1 88 ? 9.910 7.956 -2.627 1.00 89.88 88 HIS A N 1
ATOM 663 C CA . HIS A 1 88 ? 9.662 7.439 -3.981 1.00 89.88 88 HIS A CA 1
ATOM 664 C C . HIS A 1 88 ? 10.277 8.333 -5.060 1.00 89.88 88 HIS A C 1
ATOM 666 O O . HIS A 1 88 ? 10.851 7.812 -6.017 1.00 89.88 88 HIS A O 1
ATOM 672 N N . LEU A 1 89 ? 10.212 9.657 -4.892 1.00 91.00 89 LEU A N 1
ATOM 673 C CA . LEU A 1 89 ? 10.835 10.607 -5.814 1.00 91.00 89 LEU A CA 1
ATOM 674 C C . LEU A 1 89 ? 12.358 10.425 -5.867 1.00 91.00 89 LEU A C 1
ATOM 676 O O . LEU A 1 89 ? 12.921 10.356 -6.956 1.00 91.00 89 LEU A O 1
ATOM 680 N N . LEU A 1 90 ? 13.009 10.230 -4.714 1.00 89.94 90 LEU A N 1
ATOM 681 C CA . LEU A 1 90 ? 14.450 9.951 -4.660 1.00 89.94 90 LEU A CA 1
ATOM 682 C C . LEU A 1 90 ? 14.830 8.672 -5.423 1.00 89.94 90 LEU A C 1
ATOM 684 O O . LEU A 1 90 ? 15.863 8.637 -6.086 1.00 89.94 90 LEU A O 1
ATOM 688 N N . ILE A 1 91 ? 13.993 7.630 -5.371 1.00 89.94 91 ILE A N 1
ATOM 689 C CA . ILE A 1 91 ? 14.222 6.384 -6.123 1.00 89.94 91 ILE A CA 1
ATOM 690 C C . ILE A 1 91 ? 14.030 6.610 -7.633 1.00 89.94 91 ILE A C 1
ATOM 692 O O . ILE A 1 91 ? 14.778 6.056 -8.437 1.00 89.94 91 ILE A O 1
ATOM 696 N N . LEU A 1 92 ? 13.056 7.433 -8.043 1.00 90.50 92 LEU A N 1
ATOM 697 C CA . LEU A 1 92 ? 12.858 7.806 -9.454 1.00 90.50 92 LEU A CA 1
ATOM 698 C C . LEU A 1 92 ? 14.039 8.601 -10.032 1.00 90.50 92 LEU A C 1
ATOM 700 O O . LEU A 1 92 ? 14.213 8.646 -11.251 1.00 90.50 92 LEU A O 1
ATOM 704 N N . GLU A 1 93 ? 14.835 9.236 -9.178 1.00 90.69 93 GLU A N 1
ATOM 705 C CA . GLU A 1 93 ? 16.020 10.004 -9.557 1.00 90.69 93 GLU A CA 1
ATOM 706 C C . GLU A 1 93 ? 17.325 9.205 -9.446 1.00 90.69 93 GLU A C 1
ATOM 708 O O . GLU A 1 93 ? 18.377 9.727 -9.817 1.00 90.69 93 GLU A O 1
ATOM 713 N N . ASP A 1 94 ? 17.272 7.947 -8.991 1.00 92.50 94 ASP A N 1
ATOM 714 C CA . ASP A 1 94 ? 18.455 7.116 -8.770 1.00 92.50 94 ASP A CA 1
ATOM 715 C C . ASP A 1 94 ? 19.201 6.819 -10.090 1.00 92.50 94 ASP A C 1
ATOM 717 O O . ASP A 1 94 ? 18.709 6.053 -10.934 1.00 92.50 94 ASP A O 1
ATOM 721 N N . PRO A 1 95 ? 20.425 7.357 -10.279 1.00 92.94 95 PRO A N 1
ATOM 722 C CA . PRO A 1 95 ? 21.194 7.142 -11.497 1.00 92.94 95 PRO A CA 1
ATOM 723 C C . PRO A 1 95 ? 21.519 5.671 -11.769 1.00 92.94 95 PRO A C 1
ATOM 725 O O . PRO A 1 95 ? 21.679 5.304 -12.936 1.00 92.94 95 PRO A O 1
ATOM 728 N N . GLU A 1 96 ? 21.629 4.825 -10.738 1.00 92.31 96 GLU A N 1
ATOM 729 C CA . GLU A 1 96 ? 21.954 3.405 -10.900 1.00 92.31 96 GLU A CA 1
ATOM 730 C C . GLU A 1 96 ? 20.803 2.654 -11.582 1.00 92.31 96 GLU A C 1
ATOM 732 O O . GLU A 1 96 ? 21.020 1.903 -12.543 1.00 92.31 96 GLU A O 1
ATOM 737 N N . LEU A 1 97 ? 19.565 2.918 -11.153 1.00 91.12 97 LEU A N 1
ATOM 738 C CA . LEU A 1 97 ? 18.365 2.369 -11.779 1.00 91.12 97 LEU A CA 1
ATOM 739 C C . LEU A 1 97 ? 18.223 2.874 -13.219 1.00 91.12 97 LEU A C 1
ATOM 741 O O . LEU A 1 97 ? 18.075 2.065 -14.140 1.00 91.12 97 LEU A O 1
ATOM 745 N N . LEU A 1 98 ? 18.305 4.194 -13.423 1.00 94.19 98 LEU A N 1
ATOM 746 C CA . LEU A 1 98 ? 18.090 4.825 -14.729 1.00 94.19 98 LEU A CA 1
ATOM 747 C C . LEU A 1 98 ? 19.122 4.363 -15.764 1.00 94.19 98 LEU A C 1
ATOM 749 O O . LEU A 1 98 ? 18.758 3.847 -16.825 1.00 94.19 98 LEU A O 1
ATOM 753 N N . THR A 1 99 ? 20.408 4.436 -15.416 1.00 95.50 99 THR A N 1
ATOM 754 C CA . THR A 1 99 ? 21.501 3.984 -16.291 1.00 95.50 99 THR A CA 1
ATOM 755 C C . THR A 1 99 ? 21.394 2.485 -16.570 1.00 95.50 99 THR A C 1
ATOM 757 O O . THR A 1 99 ? 21.665 2.029 -17.686 1.00 95.50 99 THR A O 1
ATOM 760 N N . GLY A 1 100 ? 20.965 1.698 -15.578 1.00 95.75 100 GLY 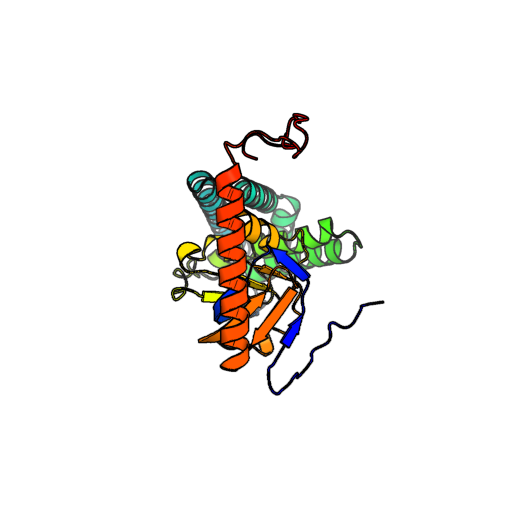A N 1
ATOM 761 C CA . GLY A 1 100 ? 20.732 0.266 -15.730 1.00 95.75 100 GLY A CA 1
ATOM 762 C C . GLY A 1 100 ? 19.666 -0.050 -16.782 1.00 95.75 100 GLY A C 1
ATOM 763 O O . GLY A 1 100 ? 19.872 -0.946 -17.608 1.00 95.75 100 GLY A O 1
ATOM 764 N N . VAL A 1 101 ? 18.553 0.688 -16.782 1.00 96.62 101 VAL A N 1
ATOM 765 C CA . VAL A 1 101 ? 17.471 0.536 -17.768 1.00 96.62 101 VAL A CA 1
ATOM 766 C C . VAL A 1 101 ? 17.941 0.953 -19.162 1.00 96.62 101 VAL A C 1
ATOM 768 O O . VAL A 1 101 ? 17.803 0.178 -20.110 1.00 96.62 101 VAL A O 1
ATOM 771 N N . GLU A 1 102 ? 18.569 2.122 -19.294 1.00 97.31 102 GLU A N 1
ATOM 772 C CA . GLU A 1 102 ? 19.081 2.639 -20.574 1.00 97.31 102 GLU A CA 1
ATOM 773 C C . GLU A 1 102 ? 20.117 1.713 -21.216 1.00 97.31 102 GLU A C 1
ATOM 775 O O . GLU A 1 102 ? 20.082 1.443 -22.424 1.00 97.31 102 GLU A O 1
ATOM 780 N N . THR A 1 103 ? 21.023 1.177 -20.395 1.00 97.38 103 THR A N 1
ATOM 781 C CA . THR A 1 103 ? 22.037 0.219 -20.839 1.00 97.38 103 THR A CA 1
ATOM 782 C C . THR A 1 103 ? 21.376 -1.031 -21.401 1.00 97.38 103 THR A C 1
ATOM 784 O O . THR A 1 103 ? 21.765 -1.496 -22.472 1.00 97.38 103 THR A O 1
ATOM 787 N N . MET A 1 104 ? 20.358 -1.567 -20.723 1.00 97.06 104 MET A N 1
ATOM 788 C CA . MET A 1 104 ? 19.643 -2.761 -21.175 1.00 97.06 104 MET A CA 1
ATOM 789 C C . MET A 1 104 ? 18.874 -2.513 -22.483 1.00 97.06 104 MET A C 1
ATOM 791 O O . MET A 1 104 ? 18.966 -3.326 -23.402 1.00 97.06 104 MET A O 1
ATOM 795 N N . ILE A 1 105 ? 18.194 -1.368 -22.620 1.00 97.44 105 ILE A N 1
ATOM 796 C CA . ILE A 1 105 ? 17.531 -0.967 -23.875 1.00 97.44 105 ILE A CA 1
ATOM 797 C C . ILE A 1 105 ? 18.547 -0.896 -25.024 1.00 97.44 105 ILE A C 1
ATOM 799 O O . ILE A 1 105 ? 18.296 -1.417 -26.110 1.00 97.44 105 ILE A O 1
ATOM 803 N N . THR A 1 106 ? 19.716 -0.295 -24.789 1.00 96.56 106 THR A N 1
ATOM 804 C CA . THR A 1 106 ? 20.746 -0.096 -25.821 1.00 96.56 106 THR A CA 1
ATOM 805 C C . THR A 1 106 ? 21.414 -1.404 -26.238 1.00 96.56 106 THR A C 1
ATOM 807 O O . THR A 1 106 ? 21.556 -1.687 -27.428 1.00 96.56 106 THR A O 1
ATOM 810 N N . THR A 1 107 ? 21.845 -2.196 -25.257 1.00 96.19 107 THR A N 1
ATOM 811 C CA . THR A 1 107 ? 22.675 -3.389 -25.482 1.00 96.19 107 THR A CA 1
ATOM 812 C C . THR A 1 107 ? 21.857 -4.602 -25.899 1.00 96.19 107 THR A C 1
ATOM 814 O O . THR A 1 107 ? 22.246 -5.307 -26.828 1.00 96.19 107 THR A O 1
ATOM 817 N N . GLU A 1 108 ? 20.705 -4.829 -25.266 1.00 96.12 108 GLU A N 1
ATOM 818 C CA . GLU A 1 108 ? 19.842 -5.973 -25.566 1.00 96.12 108 GLU A CA 1
ATOM 819 C C . GLU A 1 108 ? 18.753 -5.650 -26.596 1.00 96.12 108 GLU A C 1
ATOM 821 O O . GLU A 1 108 ? 18.071 -6.565 -27.060 1.00 96.12 108 GLU A O 1
ATOM 826 N N . LYS A 1 109 ? 18.590 -4.372 -26.973 1.00 96.50 109 LYS A N 1
ATOM 827 C CA . LYS A 1 109 ? 17.567 -3.902 -27.923 1.00 96.50 109 LYS A CA 1
ATOM 828 C C . LYS A 1 109 ? 16.158 -4.329 -27.515 1.00 96.50 109 LYS A C 1
ATOM 830 O O . LYS A 1 109 ? 15.405 -4.881 -28.318 1.00 96.50 109 LYS A O 1
ATOM 835 N N . VAL A 1 110 ? 15.814 -4.098 -26.251 1.00 97.19 110 VAL A N 1
ATOM 836 C CA . VAL A 1 110 ? 14.518 -4.458 -25.658 1.00 97.19 110 VAL A CA 1
ATOM 837 C C . VAL A 1 110 ? 13.665 -3.230 -25.369 1.00 97.19 110 VAL A C 1
ATOM 839 O O . VAL A 1 110 ? 14.186 -2.126 -25.234 1.00 97.19 110 VAL A O 1
ATOM 842 N N . ASN A 1 111 ? 12.353 -3.429 -25.253 1.00 96.00 111 ASN A N 1
ATOM 843 C CA . ASN A 1 111 ? 11.420 -2.375 -24.860 1.00 96.00 111 ASN A CA 1
ATOM 844 C C . ASN A 1 111 ? 11.610 -1.928 -23.399 1.00 96.00 111 ASN A C 1
ATOM 846 O O . ASN A 1 111 ? 11.993 -2.719 -22.532 1.00 96.00 111 ASN A O 1
ATOM 850 N N . ALA A 1 112 ? 11.284 -0.664 -23.131 1.00 96.38 112 ALA A N 1
ATOM 851 C CA . ALA A 1 112 ? 11.483 0.017 -21.858 1.00 96.38 112 ALA A CA 1
ATOM 852 C C . ALA A 1 112 ? 10.753 -0.659 -20.694 1.00 96.38 112 ALA A C 1
ATOM 854 O O . ALA A 1 112 ? 11.325 -0.775 -19.614 1.00 96.38 112 ALA A O 1
ATOM 855 N N . GLU A 1 113 ? 9.529 -1.159 -20.905 1.00 94.50 113 GLU A N 1
ATOM 856 C CA . GLU A 1 113 ? 8.775 -1.846 -19.848 1.00 94.50 113 GLU A CA 1
ATOM 857 C C . GLU A 1 113 ? 9.525 -3.091 -19.359 1.00 94.50 113 GLU A C 1
ATOM 859 O O . GLU A 1 113 ? 9.645 -3.317 -18.158 1.00 94.50 113 GLU A O 1
ATOM 864 N N . PHE A 1 114 ? 10.066 -3.878 -20.296 1.00 94.62 114 PHE A N 1
ATOM 865 C CA . PHE A 1 114 ? 10.791 -5.107 -19.978 1.00 94.62 114 PHE A CA 1
ATOM 866 C C . PHE A 1 114 ? 12.132 -4.806 -19.298 1.00 94.62 114 PHE A C 1
ATOM 868 O O . PHE A 1 114 ? 12.508 -5.478 -18.335 1.00 94.62 114 PHE A O 1
ATOM 875 N N . ALA A 1 115 ? 12.852 -3.787 -19.781 1.00 95.81 115 ALA A N 1
ATOM 876 C CA . ALA A 1 115 ? 14.107 -3.351 -19.177 1.00 95.81 115 ALA A CA 1
ATOM 877 C C . ALA A 1 115 ? 13.906 -2.863 -17.735 1.00 95.81 115 ALA A C 1
ATOM 879 O O . ALA A 1 115 ? 14.630 -3.286 -16.832 1.00 95.81 115 ALA A O 1
ATOM 880 N N . LEU A 1 116 ? 12.887 -2.029 -17.511 1.00 94.75 116 LEU A N 1
ATOM 881 C CA . LEU A 1 116 ? 12.527 -1.521 -16.192 1.00 94.75 116 LEU A CA 1
ATOM 882 C C . LEU A 1 116 ? 12.141 -2.652 -15.236 1.00 94.75 116 LEU A C 1
ATOM 884 O O . LEU A 1 116 ? 12.721 -2.752 -14.157 1.00 94.75 116 LEU A O 1
ATOM 888 N N . GLU A 1 117 ? 11.215 -3.530 -15.630 1.00 91.88 117 GLU A N 1
ATOM 889 C CA . GLU A 1 117 ? 10.782 -4.652 -14.788 1.00 91.88 117 GLU A CA 1
ATOM 890 C C . GLU A 1 117 ? 11.959 -5.565 -14.423 1.00 91.88 117 GLU A C 1
ATOM 892 O O . GLU A 1 117 ? 12.108 -5.966 -13.268 1.00 91.88 117 GLU A O 1
ATOM 897 N N . THR A 1 118 ? 12.848 -5.843 -15.379 1.00 92.69 118 THR A N 1
ATOM 898 C CA . THR A 1 118 ? 14.033 -6.672 -15.131 1.00 92.69 118 THR A CA 1
ATOM 899 C C . THR A 1 118 ? 14.967 -6.028 -14.106 1.00 92.69 118 THR A C 1
ATOM 901 O O . THR A 1 118 ? 15.451 -6.711 -13.199 1.00 92.69 118 THR A O 1
ATOM 904 N N . LYS A 1 119 ? 15.220 -4.717 -14.215 1.00 93.06 119 LYS A N 1
ATOM 905 C CA . LYS A 1 119 ? 16.095 -4.003 -13.273 1.00 93.06 119 LYS A CA 1
ATOM 906 C C . LYS A 1 119 ? 15.469 -3.867 -11.893 1.00 93.06 119 LYS A C 1
ATOM 908 O O . LYS A 1 119 ? 16.146 -4.128 -10.903 1.00 93.06 119 LYS A O 1
ATOM 913 N N . LEU A 1 120 ? 14.173 -3.582 -11.814 1.00 90.69 120 LEU A N 1
ATOM 914 C CA . LEU A 1 120 ? 13.450 -3.578 -10.545 1.00 90.69 120 LEU A CA 1
ATOM 915 C C . LEU A 1 120 ? 13.482 -4.953 -9.876 1.00 90.69 120 LEU A C 1
ATOM 917 O O . LEU A 1 120 ? 13.798 -5.041 -8.694 1.00 90.69 120 LEU A O 1
ATOM 921 N N . HIS A 1 121 ? 13.231 -6.036 -10.618 1.00 89.25 121 HIS A N 1
ATOM 922 C CA . HIS A 1 121 ? 13.326 -7.392 -10.076 1.00 89.25 121 HIS A CA 1
ATOM 923 C C . HIS A 1 121 ? 14.728 -7.726 -9.563 1.00 89.25 121 HIS A C 1
ATOM 925 O O . HIS A 1 121 ? 14.849 -8.394 -8.537 1.00 89.25 121 HIS A O 1
ATOM 931 N N . PHE A 1 122 ? 15.785 -7.247 -10.221 1.00 89.75 122 PHE A N 1
ATOM 932 C CA . PHE A 1 122 ? 17.151 -7.407 -9.727 1.00 89.75 122 PHE A CA 1
ATOM 933 C C . PHE A 1 122 ? 17.344 -6.751 -8.347 1.00 89.75 122 PHE A C 1
ATOM 935 O O . PHE A 1 122 ? 17.761 -7.435 -7.411 1.00 89.75 122 PHE A O 1
ATOM 942 N N . PHE A 1 123 ? 16.971 -5.476 -8.187 1.00 87.00 123 PHE A N 1
ATOM 943 C CA . PHE A 1 123 ? 17.083 -4.771 -6.901 1.00 87.00 123 PHE A CA 1
ATOM 944 C C . PHE A 1 123 ? 16.169 -5.359 -5.822 1.00 87.00 123 PHE A C 1
ATOM 946 O O . PHE A 1 123 ? 16.589 -5.540 -4.680 1.00 87.00 123 PHE A O 1
ATOM 953 N N . ILE A 1 124 ? 14.939 -5.728 -6.187 1.00 85.94 124 ILE A N 1
ATOM 954 C CA . ILE A 1 124 ? 13.995 -6.400 -5.287 1.00 85.94 124 ILE A CA 1
ATOM 955 C C . ILE A 1 124 ? 14.595 -7.705 -4.760 1.00 85.94 124 ILE A C 1
ATOM 957 O O . ILE A 1 124 ? 14.533 -7.957 -3.560 1.00 85.94 124 ILE A O 1
ATOM 961 N N . ASN A 1 125 ? 15.193 -8.523 -5.628 1.00 85.75 125 ASN A N 1
ATOM 962 C CA . ASN A 1 125 ? 15.811 -9.782 -5.221 1.00 85.75 125 ASN A CA 1
ATOM 963 C C . ASN A 1 125 ? 17.026 -9.557 -4.314 1.00 85.75 125 ASN A C 1
ATOM 965 O O . ASN A 1 125 ? 17.214 -10.319 -3.368 1.00 85.75 125 ASN A O 1
ATOM 969 N N . LEU A 1 126 ? 17.821 -8.515 -4.571 1.00 84.56 126 LEU A N 1
ATOM 970 C CA . LEU A 1 126 ? 18.954 -8.149 -3.722 1.00 84.56 126 LEU A CA 1
ATOM 971 C C . LEU A 1 126 ? 18.495 -7.760 -2.306 1.00 84.56 126 LEU A C 1
ATOM 973 O O . LEU A 1 126 ? 19.041 -8.248 -1.319 1.00 84.56 126 LE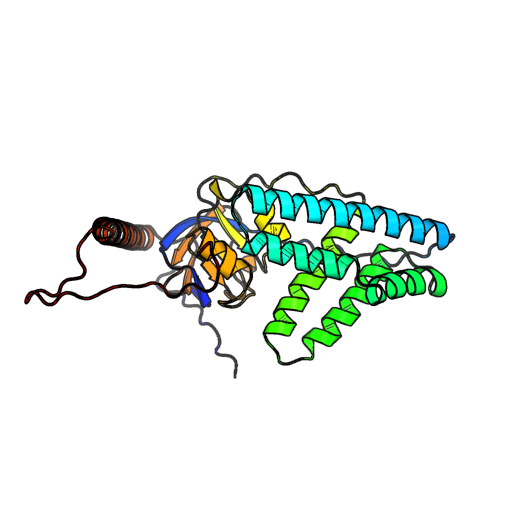U A O 1
ATOM 977 N N . LEU A 1 127 ? 17.447 -6.939 -2.198 1.00 80.81 127 LEU A N 1
ATOM 978 C CA . LEU A 1 127 ? 16.885 -6.522 -0.909 1.00 80.81 127 LEU A CA 1
ATOM 979 C C . LEU A 1 127 ? 16.176 -7.670 -0.182 1.00 80.81 127 LEU A C 1
ATOM 981 O O . LEU A 1 127 ? 16.334 -7.820 1.028 1.00 80.81 127 LEU A O 1
ATOM 985 N N . ALA A 1 128 ? 15.441 -8.512 -0.911 1.00 73.75 128 ALA A N 1
ATOM 986 C CA . ALA A 1 128 ? 14.700 -9.640 -0.348 1.00 73.75 128 ALA A CA 1
ATOM 987 C C . ALA A 1 128 ? 15.604 -10.732 0.250 1.00 73.75 128 ALA A C 1
ATOM 989 O O . ALA A 1 128 ? 15.147 -11.504 1.089 1.00 73.75 128 ALA A O 1
ATOM 990 N N . GLN A 1 129 ? 16.876 -10.799 -0.156 1.00 80.12 129 GLN A N 1
A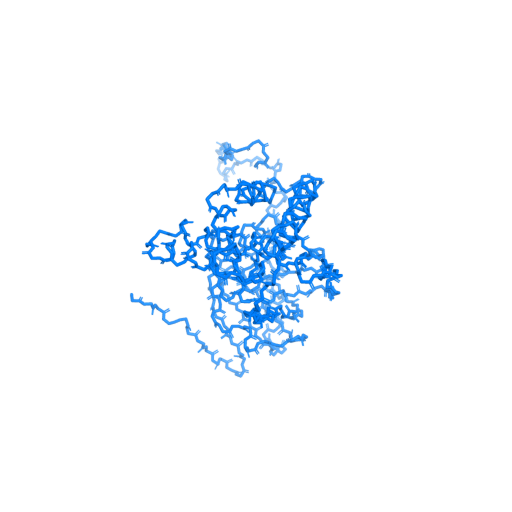TOM 991 C CA . GLN A 1 129 ? 17.874 -11.699 0.436 1.00 80.12 129 GLN A CA 1
ATOM 992 C C . GLN A 1 129 ? 18.391 -11.220 1.802 1.00 80.12 129 GLN A C 1
ATOM 994 O O . GLN A 1 129 ? 19.137 -11.944 2.458 1.00 80.12 129 GLN A O 1
ATOM 999 N N . THR A 1 130 ? 18.007 -10.020 2.243 1.00 73.81 130 THR A N 1
ATOM 1000 C CA . THR A 1 130 ? 18.395 -9.478 3.548 1.00 73.81 130 THR A CA 1
ATOM 1001 C C . THR A 1 130 ? 17.321 -9.7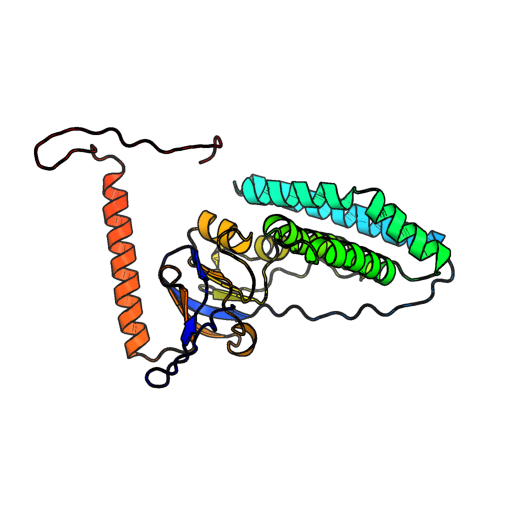94 4.593 1.00 73.81 130 THR A C 1
ATOM 1003 O O . THR A 1 130 ? 16.154 -9.460 4.405 1.00 73.81 130 THR A O 1
ATOM 1006 N N . ASP A 1 131 ? 17.705 -10.344 5.749 1.00 64.31 131 ASP A N 1
ATOM 1007 C CA . ASP A 1 131 ? 16.794 -10.652 6.875 1.00 64.31 131 ASP A CA 1
ATOM 1008 C C . ASP A 1 131 ? 16.316 -9.405 7.661 1.00 64.31 131 ASP A C 1
ATOM 1010 O O . ASP A 1 131 ? 15.897 -9.489 8.816 1.00 64.31 131 ASP A O 1
ATOM 1014 N N . ASN A 1 132 ? 16.391 -8.215 7.063 1.00 73.50 132 ASN A N 1
ATOM 1015 C CA . ASN A 1 132 ? 16.041 -6.958 7.713 1.00 73.50 132 ASN A CA 1
ATOM 1016 C C . ASN A 1 132 ? 14.624 -6.524 7.311 1.00 73.50 132 ASN A C 1
ATOM 1018 O O . ASN A 1 132 ? 14.381 -6.202 6.149 1.00 73.50 132 ASN A O 1
ATOM 1022 N N . ALA A 1 133 ? 13.712 -6.454 8.286 1.00 65.94 133 ALA A N 1
ATOM 1023 C CA . ALA A 1 133 ? 12.328 -6.018 8.086 1.00 65.94 133 ALA A CA 1
ATOM 1024 C C . ALA A 1 133 ? 12.221 -4.642 7.400 1.00 65.94 133 ALA A C 1
ATOM 1026 O O . ALA A 1 133 ? 11.386 -4.466 6.518 1.00 65.94 133 ALA A O 1
ATOM 1027 N N . TYR A 1 134 ? 13.123 -3.707 7.715 1.00 67.12 134 TYR A N 1
ATOM 1028 C CA . TYR A 1 134 ? 13.184 -2.399 7.055 1.00 67.12 134 TYR A CA 1
ATOM 1029 C C . TYR A 1 134 ? 13.502 -2.520 5.554 1.00 67.12 134 TYR A C 1
ATOM 1031 O O . TYR A 1 134 ? 12.903 -1.847 4.719 1.00 67.12 134 TYR A O 1
ATOM 1039 N N . MET A 1 135 ? 14.414 -3.424 5.180 1.00 70.06 135 MET A N 1
ATOM 1040 C CA . MET A 1 135 ? 14.742 -3.669 3.768 1.00 70.06 135 MET A CA 1
ATOM 1041 C C . MET A 1 135 ? 13.597 -4.365 3.024 1.00 70.06 135 MET A C 1
ATOM 1043 O O . MET A 1 135 ? 13.405 -4.132 1.832 1.00 70.06 135 MET A O 1
ATOM 1047 N N . GLN A 1 136 ? 12.801 -5.180 3.719 1.00 67.38 136 GLN A N 1
ATOM 1048 C CA . GLN A 1 136 ? 11.597 -5.782 3.144 1.00 67.38 136 GLN A CA 1
ATOM 1049 C C . GLN A 1 136 ? 10.502 -4.743 2.875 1.00 67.38 136 GLN A C 1
ATOM 1051 O O . GLN A 1 136 ? 9.799 -4.857 1.873 1.00 67.38 136 GLN A O 1
ATOM 1056 N N . GLU A 1 137 ? 10.387 -3.702 3.702 1.00 67.75 137 GLU A N 1
ATOM 1057 C CA . GLU A 1 137 ? 9.486 -2.572 3.436 1.00 67.75 137 GLU A CA 1
ATOM 1058 C C . GLU A 1 137 ? 9.928 -1.789 2.180 1.00 67.75 137 GLU A C 1
ATOM 1060 O O . GLU A 1 137 ? 9.090 -1.462 1.337 1.00 67.75 137 GLU A O 1
ATOM 1065 N N . ARG A 1 138 ? 11.242 -1.632 1.945 1.00 75.50 138 ARG A N 1
ATOM 1066 C CA . ARG A 1 138 ? 11.787 -1.012 0.714 1.00 75.50 138 ARG A CA 1
ATOM 1067 C C . ARG A 1 138 ? 11.488 -1.777 -0.576 1.00 75.50 138 ARG A C 1
ATOM 1069 O O . ARG A 1 138 ? 11.431 -1.176 -1.649 1.00 75.50 138 ARG A O 1
ATOM 1076 N N . VAL A 1 139 ? 11.257 -3.089 -0.504 1.00 78.00 139 VAL A N 1
ATOM 1077 C CA . VAL A 1 139 ? 10.827 -3.875 -1.674 1.00 78.00 139 VAL A CA 1
ATOM 1078 C C . VAL A 1 139 ? 9.459 -3.410 -2.178 1.00 78.00 139 VAL A C 1
ATOM 1080 O O . VAL A 1 139 ? 9.235 -3.377 -3.390 1.00 78.00 139 VAL A O 1
ATOM 1083 N N . ALA A 1 140 ? 8.540 -3.067 -1.273 1.00 74.31 140 ALA A N 1
ATOM 1084 C CA . ALA A 1 140 ? 7.227 -2.558 -1.653 1.00 74.31 140 ALA A CA 1
ATOM 1085 C C . ALA A 1 140 ? 7.336 -1.170 -2.305 1.00 74.31 140 ALA A C 1
ATOM 1087 O O . ALA A 1 140 ? 6.691 -0.942 -3.328 1.00 74.31 140 ALA A O 1
ATOM 1088 N N . ASP A 1 141 ? 8.215 -0.303 -1.789 1.00 80.81 141 ASP A N 1
ATOM 1089 C CA . ASP A 1 141 ? 8.485 1.022 -2.365 1.00 80.81 141 ASP A CA 1
ATOM 1090 C C . ASP A 1 141 ? 9.017 0.925 -3.798 1.00 80.81 141 ASP A C 1
ATOM 1092 O O . ASP A 1 141 ? 8.483 1.563 -4.701 1.00 80.81 141 ASP A O 1
ATOM 1096 N N . LEU A 1 142 ? 10.015 0.070 -4.046 1.00 84.81 142 LEU A N 1
ATOM 1097 C CA . LEU A 1 142 ? 10.561 -0.134 -5.395 1.00 84.81 142 LEU A CA 1
ATOM 1098 C C . LEU A 1 142 ? 9.508 -0.639 -6.383 1.00 84.81 142 LEU A C 1
ATOM 1100 O O . LEU A 1 142 ? 9.489 -0.228 -7.545 1.00 84.81 142 LEU A O 1
ATOM 1104 N N . LYS A 1 143 ? 8.617 -1.528 -5.930 1.00 83.75 143 LYS A N 1
ATOM 1105 C CA . LYS A 1 143 ? 7.493 -1.986 -6.752 1.00 83.75 143 LYS A CA 1
ATOM 1106 C C . LYS A 1 143 ? 6.537 -0.840 -7.065 1.00 83.75 143 LYS A C 1
ATOM 1108 O O . LYS A 1 143 ? 6.082 -0.748 -8.202 1.00 83.75 143 LYS A O 1
ATOM 1113 N N . ASP A 1 144 ? 6.229 0.014 -6.090 1.00 84.88 144 ASP A N 1
ATOM 1114 C CA . ASP A 1 144 ? 5.326 1.149 -6.294 1.00 84.88 144 ASP A CA 1
ATOM 1115 C C . ASP A 1 144 ? 5.922 2.170 -7.271 1.00 84.88 144 ASP A C 1
ATOM 1117 O O . ASP A 1 144 ? 5.285 2.525 -8.263 1.00 84.88 144 ASP A O 1
ATOM 1121 N N . VAL A 1 145 ? 7.195 2.525 -7.080 1.00 89.19 145 VAL A N 1
ATOM 1122 C CA . VAL A 1 145 ? 7.979 3.380 -7.985 1.00 89.19 145 VAL A CA 1
ATOM 1123 C C . VAL A 1 145 ? 7.974 2.839 -9.415 1.00 89.19 145 VAL A C 1
ATOM 1125 O O . VAL A 1 145 ? 7.679 3.567 -10.366 1.00 89.19 145 VAL A O 1
ATOM 1128 N N . GLY A 1 146 ? 8.222 1.539 -9.579 1.00 89.12 146 GLY A N 1
ATOM 1129 C CA . GLY A 1 146 ? 8.142 0.881 -10.878 1.00 89.12 146 GLY A CA 1
ATOM 1130 C C . GLY A 1 146 ? 6.777 1.012 -11.543 1.00 89.12 146 GLY A C 1
ATOM 1131 O O . GLY A 1 146 ? 6.693 1.301 -12.739 1.00 89.12 146 GLY A O 1
ATOM 1132 N N . ASN A 1 147 ? 5.702 0.861 -10.767 1.00 86.75 147 ASN A N 1
ATOM 1133 C CA . ASN A 1 147 ? 4.337 0.994 -11.269 1.00 86.75 147 ASN A CA 1
ATOM 1134 C C . ASN A 1 147 ? 4.035 2.413 -11.768 1.00 86.75 147 ASN A C 1
ATOM 1136 O O . ASN A 1 147 ? 3.293 2.550 -12.742 1.00 86.75 147 ASN A O 1
ATOM 1140 N N . HIS A 1 148 ? 4.616 3.459 -11.164 1.00 88.25 148 HIS A N 1
ATOM 1141 C CA . HIS A 1 148 ? 4.452 4.828 -11.663 1.00 88.25 148 HIS A CA 1
ATOM 1142 C C . HIS A 1 148 ? 4.979 4.984 -13.087 1.00 88.25 148 HIS A C 1
ATOM 1144 O O . HIS A 1 148 ? 4.279 5.543 -13.927 1.00 88.25 148 HIS A O 1
ATOM 1150 N N . ILE A 1 149 ? 6.174 4.467 -13.380 1.00 91.56 149 ILE A N 1
ATOM 1151 C CA . ILE A 1 149 ? 6.759 4.565 -14.723 1.00 91.56 149 ILE A CA 1
ATOM 1152 C C . ILE A 1 149 ? 6.010 3.645 -15.700 1.00 91.56 149 ILE A C 1
ATOM 1154 O O . ILE A 1 149 ? 5.668 4.057 -16.812 1.00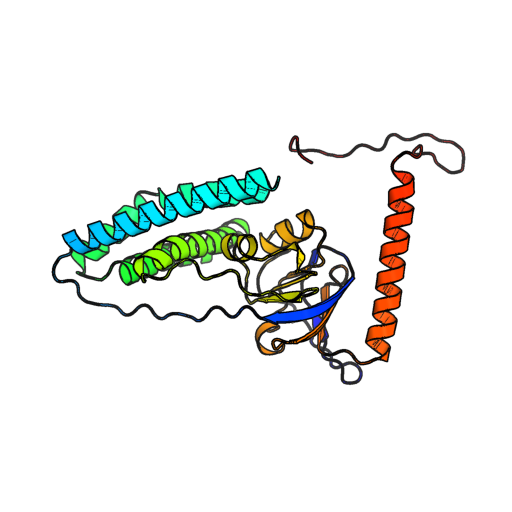 91.56 149 ILE A O 1
ATOM 1158 N N . LEU A 1 150 ? 5.709 2.407 -15.287 1.00 89.00 150 LEU A N 1
ATOM 1159 C CA . LEU A 1 150 ? 5.007 1.424 -16.122 1.00 89.00 150 LEU A CA 1
ATOM 1160 C C . LEU A 1 150 ? 3.615 1.890 -16.554 1.00 89.00 150 LEU A C 1
ATOM 1162 O O . LEU A 1 150 ? 3.203 1.590 -17.676 1.00 89.00 150 LEU A O 1
ATOM 1166 N N . LEU A 1 151 ? 2.913 2.640 -15.700 1.00 85.12 151 LEU A N 1
ATOM 1167 C CA . LEU A 1 151 ? 1.626 3.252 -16.022 1.00 85.12 151 LEU A CA 1
ATOM 1168 C C . LEU A 1 151 ? 1.721 4.089 -17.306 1.00 85.12 151 LEU A C 1
ATOM 1170 O O . LEU A 1 151 ? 0.961 3.876 -18.249 1.00 85.12 151 LEU A O 1
ATOM 1174 N N . PHE A 1 152 ? 2.702 4.990 -17.366 1.00 89.06 152 PHE A N 1
ATOM 1175 C CA . PHE A 1 152 ? 2.894 5.885 -18.505 1.00 89.06 152 PHE A CA 1
ATOM 1176 C C . PHE A 1 152 ? 3.480 5.172 -19.726 1.00 89.06 152 PHE A C 1
ATOM 1178 O O . PHE A 1 152 ? 3.056 5.439 -20.851 1.00 89.06 152 PHE A O 1
ATOM 1185 N N . LEU A 1 153 ? 4.383 4.205 -19.527 1.00 89.00 153 LEU A N 1
ATOM 1186 C CA . LEU A 1 153 ? 4.912 3.391 -20.627 1.00 89.00 153 LEU A CA 1
ATOM 1187 C C . LEU A 1 153 ? 3.830 2.554 -21.320 1.00 89.00 153 LEU A C 1
ATOM 1189 O O . LEU A 1 153 ? 3.861 2.397 -22.541 1.00 89.00 153 LEU A O 1
ATOM 1193 N N . SER A 1 154 ? 2.855 2.058 -20.559 1.00 81.94 154 SER A N 1
ATOM 1194 C CA . SER A 1 154 ? 1.743 1.264 -21.095 1.00 81.94 154 SER A CA 1
ATOM 1195 C C . SER A 1 154 ? 0.725 2.115 -21.867 1.00 81.94 154 SER A C 1
ATOM 1197 O O . SER A 1 154 ? -0.176 1.570 -22.501 1.00 81.94 154 SER A O 1
ATOM 1199 N N . GLY A 1 155 ? 0.853 3.450 -21.831 1.00 72.38 155 GLY A N 1
ATOM 1200 C CA . GLY A 1 155 ? -0.155 4.378 -22.349 1.00 72.38 155 GLY A CA 1
ATOM 1201 C C . GLY A 1 155 ? -1.440 4.390 -21.515 1.00 72.38 155 GLY A C 1
ATOM 1202 O O . GLY A 1 155 ? -2.435 5.004 -21.913 1.00 72.38 155 GLY A O 1
ATOM 1203 N N . ASP A 1 156 ? -1.418 3.723 -20.360 1.00 65.75 156 ASP A N 1
ATOM 1204 C CA . ASP A 1 156 ? -2.520 3.710 -19.422 1.00 65.75 156 ASP A CA 1
ATOM 1205 C C . ASP A 1 156 ? -2.573 5.058 -18.709 1.00 65.75 156 ASP A C 1
ATOM 1207 O O . ASP A 1 156 ? -1.575 5.636 -18.278 1.00 65.75 156 ASP A O 1
ATOM 1211 N N . LYS A 1 157 ? -3.783 5.587 -18.571 1.00 57.88 157 LYS A N 1
ATOM 1212 C CA . LYS A 1 157 ? -4.004 6.736 -17.697 1.00 57.88 157 LYS A CA 1
ATOM 1213 C C . LYS A 1 157 ? -4.135 6.221 -16.272 1.00 57.88 157 LYS A C 1
ATOM 1215 O O . LYS A 1 157 ? -4.690 5.131 -16.097 1.00 57.88 157 LYS A O 1
ATOM 1220 N N . PRO A 1 158 ? -3.714 6.992 -15.249 1.00 57.75 158 PRO A N 1
ATOM 1221 C CA . PRO A 1 158 ? -4.066 6.666 -13.875 1.00 57.75 158 PRO A CA 1
ATOM 1222 C C . PRO A 1 158 ? -5.570 6.401 -13.834 1.00 57.75 158 PRO A C 1
ATOM 1224 O O . PRO A 1 158 ? -6.370 7.262 -14.206 1.00 57.75 158 PRO A O 1
ATOM 1227 N N . GLY A 1 159 ? -5.937 5.155 -13.517 1.00 53.19 159 GLY A N 1
ATOM 1228 C CA . GLY A 1 159 ? -7.319 4.706 -13.644 1.00 53.19 159 GLY A CA 1
ATOM 1229 C C . GLY A 1 159 ? -8.254 5.640 -12.880 1.00 53.19 159 GLY A C 1
ATOM 1230 O O . GLY A 1 159 ? -7.866 6.213 -11.855 1.00 53.19 159 GLY A O 1
ATOM 1231 N N . LYS A 1 160 ? -9.492 5.792 -13.360 1.00 49.91 160 LYS A N 1
ATOM 1232 C CA . LYS A 1 160 ? -10.523 6.512 -12.602 1.00 49.91 160 LYS A CA 1
ATOM 1233 C C . LYS A 1 160 ? -10.576 5.958 -11.176 1.00 49.91 160 LYS A C 1
ATOM 1235 O O . LYS A 1 160 ? -10.402 4.751 -10.996 1.00 49.91 160 LYS A O 1
ATOM 1240 N N . LEU A 1 161 ? -10.797 6.847 -10.201 1.00 52.12 161 LEU A N 1
ATOM 1241 C CA . LEU A 1 161 ? -11.129 6.479 -8.824 1.00 52.12 161 LEU A CA 1
ATOM 1242 C C . LEU A 1 161 ? -12.084 5.288 -8.867 1.00 52.12 161 LEU A C 1
ATOM 1244 O O . LEU A 1 161 ? -13.122 5.348 -9.536 1.00 52.12 161 LEU A O 1
ATOM 1248 N N . GLN A 1 162 ? -11.691 4.185 -8.232 1.00 61.03 162 GLN A N 1
ATOM 1249 C CA . GLN A 1 162 ? -12.594 3.056 -8.085 1.00 61.03 162 GLN A CA 1
ATOM 1250 C C . GLN A 1 162 ? -13.840 3.588 -7.383 1.00 61.03 162 GLN A C 1
ATOM 1252 O O . GLN A 1 162 ? -13.734 4.295 -6.382 1.00 61.03 162 GLN A O 1
ATOM 1257 N N . GLN A 1 163 ? -15.020 3.307 -7.935 1.00 71.38 163 GLN A N 1
ATOM 1258 C CA . GLN A 1 163 ? -16.251 3.546 -7.196 1.00 71.38 163 GLN A CA 1
ATOM 1259 C C . GLN A 1 163 ? -16.220 2.597 -6.002 1.00 71.38 163 GLN A C 1
ATOM 1261 O O . GLN A 1 163 ? -16.445 1.398 -6.153 1.00 71.38 163 GLN A O 1
ATOM 1266 N N . VAL A 1 164 ? -15.852 3.134 -4.845 1.00 82.00 164 VAL A N 1
ATOM 1267 C CA . VAL A 1 164 ? -15.888 2.433 -3.568 1.00 82.00 164 VAL A CA 1
ATOM 1268 C C . VAL A 1 164 ? -17.252 2.734 -2.972 1.00 82.00 164 VAL A C 1
ATOM 1270 O O . VAL A 1 164 ? -17.509 3.898 -2.716 1.00 82.00 164 VAL A O 1
ATOM 1273 N N . PRO A 1 165 ? -18.154 1.759 -2.801 1.00 85.62 165 PRO A N 1
ATOM 1274 C CA . PRO A 1 165 ? -19.417 2.000 -2.112 1.00 85.62 165 PRO A CA 1
ATOM 1275 C C . PRO A 1 165 ? -19.188 2.506 -0.681 1.00 85.62 165 PRO A C 1
ATOM 1277 O O . PRO A 1 165 ? -18.174 2.175 -0.070 1.00 85.62 165 PRO A O 1
ATOM 1280 N N . ALA A 1 166 ? -20.147 3.240 -0.119 1.00 87.81 166 ALA A N 1
ATOM 1281 C CA . ALA A 1 166 ? -20.098 3.624 1.291 1.00 87.81 166 ALA A CA 1
ATOM 1282 C C . ALA A 1 166 ? -19.979 2.395 2.216 1.00 87.81 166 ALA A C 1
ATOM 1284 O O . ALA A 1 166 ? -20.503 1.321 1.904 1.00 87.81 166 ALA A O 1
ATOM 1285 N N . ASP A 1 167 ? -19.301 2.575 3.350 1.00 89.50 167 ASP A N 1
ATOM 1286 C CA . ASP A 1 167 ? -19.041 1.540 4.358 1.00 89.50 167 ASP A CA 1
ATOM 1287 C C . ASP A 1 167 ? -18.327 0.294 3.797 1.00 89.50 167 ASP A C 1
ATOM 1289 O O . ASP A 1 167 ? -18.618 -0.853 4.175 1.00 89.50 167 ASP A O 1
ATOM 1293 N N . SER A 1 168 ? -17.383 0.512 2.877 1.00 94.31 168 SER A N 1
ATOM 1294 C CA . SER A 1 168 ? -16.583 -0.563 2.293 1.00 94.31 168 SER A CA 1
ATOM 1295 C C . SER A 1 168 ? -15.397 -0.944 3.173 1.00 94.31 168 SER A C 1
ATOM 1297 O O . SER A 1 168 ? -14.656 -0.097 3.667 1.00 94.31 168 SER A O 1
ATOM 1299 N N . ILE A 1 169 ? -15.167 -2.248 3.289 1.00 96.25 169 ILE A N 1
ATOM 1300 C CA . ILE A 1 169 ? -13.961 -2.831 3.871 1.00 96.25 169 ILE A CA 1
ATOM 1301 C C . ILE A 1 169 ? -13.058 -3.247 2.716 1.00 96.25 169 ILE A C 1
ATOM 1303 O O . ILE A 1 169 ? -13.417 -4.116 1.916 1.00 96.25 169 ILE A O 1
ATOM 1307 N N . ILE A 1 170 ? -11.892 -2.616 2.621 1.00 94.50 170 ILE A N 1
ATOM 1308 C CA . ILE A 1 170 ? -10.923 -2.891 1.562 1.00 94.50 170 ILE A CA 1
ATOM 1309 C C . ILE A 1 170 ? -10.195 -4.191 1.884 1.00 94.50 170 ILE A C 1
ATOM 1311 O O . ILE A 1 170 ? -9.601 -4.325 2.951 1.00 94.50 170 ILE A O 1
ATOM 1315 N N . VAL A 1 171 ? -10.225 -5.138 0.949 1.00 94.12 171 VAL A N 1
ATOM 1316 C CA . VAL A 1 171 ? -9.517 -6.417 1.050 1.00 94.12 171 VAL A CA 1
ATOM 1317 C C . VAL A 1 171 ? -8.498 -6.505 -0.076 1.00 94.12 171 VAL A C 1
ATOM 1319 O O . VAL A 1 171 ? -8.869 -6.440 -1.243 1.00 94.12 171 VAL A O 1
ATOM 1322 N N . ALA A 1 172 ? -7.217 -6.664 0.238 1.00 91.38 172 ALA A N 1
ATOM 1323 C CA . ALA A 1 172 ? -6.163 -6.703 -0.777 1.00 91.38 172 ALA A CA 1
ATOM 1324 C C . ALA A 1 172 ? -5.055 -7.695 -0.414 1.00 91.38 172 ALA A C 1
ATOM 1326 O O . ALA A 1 172 ? -4.917 -8.102 0.736 1.00 91.38 172 ALA A O 1
ATOM 1327 N N . ALA A 1 173 ? -4.241 -8.093 -1.393 1.00 88.06 173 ALA A N 1
ATOM 1328 C CA . ALA A 1 173 ? -3.032 -8.860 -1.087 1.00 88.06 173 ALA A CA 1
ATOM 1329 C C . ALA A 1 173 ? -2.036 -7.963 -0.337 1.00 88.06 173 ALA A C 1
ATOM 1331 O O . ALA A 1 173 ? -1.507 -8.329 0.706 1.00 88.06 173 ALA A O 1
ATOM 1332 N N . ASP A 1 174 ? -1.864 -6.752 -0.852 1.00 83.75 174 ASP A N 1
ATOM 1333 C CA . ASP A 1 174 ? -1.068 -5.674 -0.288 1.00 83.75 174 ASP A CA 1
ATOM 1334 C C . ASP A 1 174 ? -1.616 -4.344 -0.822 1.00 83.75 174 ASP A C 1
ATOM 1336 O O . ASP A 1 174 ? -2.215 -4.322 -1.907 1.00 83.75 174 ASP A O 1
ATOM 1340 N N . LEU A 1 175 ? -1.412 -3.254 -0.087 1.00 81.12 175 LEU A N 1
ATOM 1341 C CA . LEU A 1 175 ? -1.766 -1.902 -0.518 1.00 81.12 175 LEU A CA 1
ATOM 1342 C C . LEU A 1 175 ? -0.513 -1.040 -0.515 1.00 81.12 175 LEU A C 1
ATOM 1344 O O . LEU A 1 175 ? 0.115 -0.846 0.527 1.00 81.12 175 LEU A O 1
ATOM 1348 N N . THR A 1 176 ? -0.173 -0.492 -1.679 1.00 79.69 176 THR A N 1
ATOM 1349 C CA . THR A 1 176 ? 0.914 0.482 -1.750 1.00 79.69 176 THR A CA 1
ATOM 1350 C C . THR A 1 176 ? 0.434 1.871 -1.312 1.00 79.69 176 THR A C 1
ATOM 1352 O O . THR A 1 176 ? -0.777 2.146 -1.306 1.00 79.69 176 THR A O 1
ATOM 1355 N N . PRO A 1 177 ? 1.357 2.781 -0.960 1.00 75.69 177 PRO A N 1
ATOM 1356 C CA . PRO A 1 177 ? 1.033 4.191 -0.745 1.00 75.69 177 PRO A CA 1
ATOM 1357 C C . PRO A 1 177 ? 0.232 4.784 -1.915 1.00 75.69 177 PRO A C 1
ATOM 1359 O O . PRO A 1 177 ? -0.781 5.452 -1.713 1.00 75.69 177 PRO A O 1
ATOM 1362 N N . SER A 1 178 ? 0.591 4.445 -3.154 1.00 77.06 178 SER A N 1
ATOM 1363 C CA . SER A 1 178 ? -0.154 4.897 -4.333 1.00 77.06 178 SER A CA 1
ATOM 1364 C C . SER A 1 178 ? -1.559 4.317 -4.455 1.00 77.06 178 SER A C 1
ATOM 1366 O O . SER A 1 178 ? -2.459 4.997 -4.956 1.00 77.06 178 SER A O 1
ATOM 1368 N N . ASP A 1 179 ? -1.768 3.067 -4.030 1.00 80.19 179 ASP A N 1
ATOM 1369 C CA . ASP A 1 179 ? -3.099 2.457 -4.008 1.00 80.19 179 ASP A CA 1
ATOM 1370 C C . ASP A 1 179 ? -3.992 3.182 -2.997 1.00 80.19 179 ASP A C 1
ATOM 1372 O O . ASP A 1 179 ? -5.103 3.596 -3.331 1.00 80.19 179 ASP A O 1
ATOM 1376 N N . THR A 1 180 ? -3.486 3.388 -1.780 1.00 77.69 180 THR A N 1
ATOM 1377 C CA . THR A 1 180 ? -4.226 4.036 -0.686 1.00 77.69 180 THR A CA 1
ATOM 1378 C C . THR A 1 180 ? -4.546 5.501 -0.967 1.00 77.69 180 THR A C 1
ATOM 1380 O O . THR A 1 180 ? -5.687 5.907 -0.760 1.00 77.69 180 THR A O 1
ATOM 1383 N N . ALA A 1 181 ? -3.615 6.270 -1.540 1.00 74.19 181 ALA A N 1
ATOM 1384 C CA . ALA A 1 181 ? -3.837 7.673 -1.909 1.00 74.19 181 ALA A CA 1
ATOM 1385 C C . ALA A 1 181 ? -4.944 7.872 -2.964 1.00 74.19 181 ALA A C 1
ATOM 1387 O O . ALA A 1 181 ? -5.484 8.966 -3.118 1.00 74.19 181 ALA A O 1
ATOM 1388 N N . ARG A 1 182 ? -5.291 6.820 -3.716 1.00 74.69 182 ARG A N 1
ATOM 1389 C CA . ARG A 1 182 ? -6.364 6.847 -4.721 1.00 74.69 182 ARG A CA 1
ATOM 1390 C C . ARG A 1 182 ? -7.703 6.367 -4.184 1.00 74.69 182 ARG A C 1
ATOM 1392 O O . ARG A 1 182 ? -8.680 6.412 -4.930 1.00 74.69 182 ARG A O 1
ATOM 1399 N N . LEU A 1 183 ? -7.767 5.856 -2.959 1.00 79.12 183 LEU A N 1
ATOM 1400 C CA . LEU A 1 183 ? -9.026 5.414 -2.381 1.00 79.12 183 LEU A CA 1
ATOM 1401 C C . LEU A 1 183 ? -9.800 6.630 -1.860 1.00 79.12 183 LEU A C 1
ATOM 1403 O O . LEU A 1 183 ? -9.222 7.475 -1.181 1.00 79.12 183 LEU A O 1
ATOM 1407 N N . PRO A 1 184 ? -11.112 6.738 -2.131 1.00 81.81 184 PRO A N 1
ATOM 1408 C CA . PRO A 1 184 ? -11.960 7.697 -1.438 1.00 81.81 184 PRO A CA 1
ATOM 1409 C C . PRO A 1 184 ? -12.139 7.226 0.013 1.00 81.81 184 PRO A C 1
ATOM 1411 O O . PRO A 1 184 ? -13.092 6.514 0.331 1.00 81.81 184 PRO A O 1
ATOM 1414 N N . LEU A 1 185 ? -11.189 7.589 0.879 1.00 80.25 185 LEU A N 1
ATOM 1415 C CA . LEU A 1 185 ? -11.084 7.103 2.261 1.00 80.25 185 LEU A CA 1
ATOM 1416 C C . LEU A 1 185 ? -12.349 7.367 3.089 1.00 80.25 185 LEU A C 1
ATOM 1418 O O . LEU A 1 185 ? -12.679 6.568 3.952 1.00 80.25 185 LEU A O 1
ATOM 1422 N N . GLU A 1 186 ? -13.114 8.410 2.761 1.00 83.25 186 GLU A N 1
ATOM 1423 C CA . GLU A 1 186 ? -14.418 8.717 3.373 1.00 83.25 186 GLU A CA 1
ATOM 1424 C C . GLU A 1 186 ? -15.457 7.592 3.221 1.00 83.25 186 GLU A C 1
ATOM 1426 O O . GLU A 1 186 ? -16.389 7.487 4.012 1.00 83.25 186 GLU A O 1
ATOM 1431 N N . GLN A 1 187 ? -15.321 6.755 2.190 1.00 89.06 187 GLN A N 1
ATOM 1432 C CA . GLN A 1 187 ? -16.2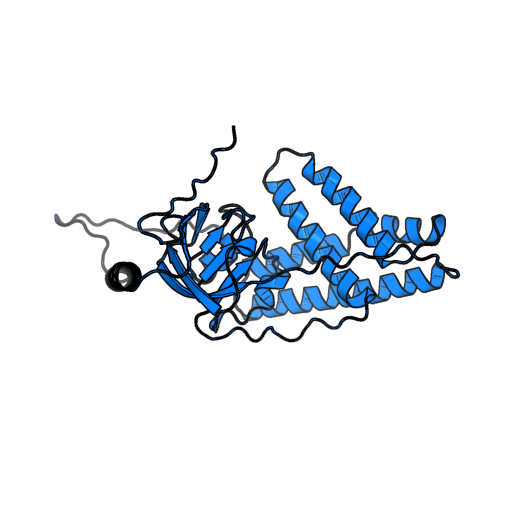15 5.623 1.921 1.00 89.06 187 GLN A CA 1
ATOM 1433 C C . GLN A 1 187 ? -15.668 4.306 2.487 1.00 89.06 187 GLN A C 1
ATOM 1435 O O . GLN A 1 187 ? -16.359 3.284 2.459 1.00 89.06 187 GLN A O 1
ATOM 1440 N N . VAL A 1 188 ? -14.434 4.318 2.998 1.00 92.06 188 VAL A N 1
ATOM 1441 C CA . VAL A 1 188 ? -13.754 3.151 3.553 1.00 92.06 188 VAL A CA 1
ATOM 1442 C C . VAL A 1 188 ? -13.928 3.135 5.064 1.00 92.06 188 VAL A C 1
ATOM 1444 O O . VAL A 1 188 ? -13.606 4.095 5.751 1.00 92.06 188 VAL A O 1
ATOM 1447 N N . CYS A 1 189 ? -14.401 2.012 5.594 1.00 94.12 189 CYS A N 1
ATOM 1448 C CA . CYS A 1 189 ? -14.621 1.841 7.026 1.00 94.12 189 CYS A CA 1
ATOM 1449 C C . CYS A 1 189 ? -13.619 0.871 7.682 1.00 94.12 189 CYS A C 1
ATOM 1451 O O . CYS A 1 189 ? -13.592 0.759 8.905 1.00 94.12 189 CYS A O 1
ATOM 1453 N N . GLY A 1 190 ? -12.765 0.197 6.901 1.00 94.75 190 GLY A N 1
ATOM 1454 C CA . GLY A 1 190 ? -11.667 -0.622 7.421 1.00 94.75 190 GLY A CA 1
ATOM 1455 C C . GLY A 1 190 ? -10.829 -1.308 6.341 1.00 94.75 190 GLY A C 1
ATOM 1456 O O . GLY A 1 190 ? -11.196 -1.321 5.163 1.00 94.75 190 GLY A O 1
ATOM 1457 N N . PHE A 1 191 ? -9.713 -1.910 6.759 1.00 94.56 191 PHE A N 1
ATOM 1458 C CA . PHE A 1 191 ? -8.743 -2.561 5.869 1.00 94.56 191 PHE A CA 1
ATOM 1459 C C . PHE A 1 191 ? -8.403 -3.989 6.307 1.00 94.56 191 PHE A C 1
ATOM 1461 O O . PHE A 1 191 ? -8.241 -4.274 7.495 1.00 94.56 191 PHE A O 1
ATOM 1468 N N . VAL A 1 192 ? -8.232 -4.883 5.332 1.00 95.06 192 VAL A N 1
ATOM 1469 C CA . VAL A 1 192 ? -7.694 -6.231 5.535 1.00 95.06 192 VAL A CA 1
ATOM 1470 C C . VAL A 1 192 ? -6.693 -6.570 4.430 1.00 95.06 192 VAL A C 1
ATOM 1472 O O . VAL A 1 192 ? -7.062 -6.593 3.254 1.00 95.06 192 VAL A O 1
ATOM 1475 N N . THR A 1 193 ? -5.446 -6.883 4.785 1.00 92.88 193 THR A N 1
ATOM 1476 C CA . THR A 1 193 ? -4.413 -7.285 3.811 1.00 92.88 193 THR A CA 1
ATOM 1477 C C . THR A 1 193 ? -3.809 -8.655 4.103 1.00 92.88 193 THR A C 1
ATOM 1479 O O . THR A 1 193 ? -3.702 -9.066 5.259 1.00 92.88 193 THR A O 1
ATOM 1482 N N . GLU A 1 194 ? -3.404 -9.386 3.058 1.00 90.19 194 GLU A N 1
ATOM 1483 C CA . GLU A 1 194 ? -2.699 -10.674 3.205 1.00 90.19 194 GLU A CA 1
ATOM 1484 C C . GLU A 1 194 ? -1.256 -10.507 3.661 1.00 90.19 194 GLU A C 1
ATOM 1486 O O . GLU A 1 194 ? -0.742 -11.344 4.400 1.00 90.19 194 GLU A O 1
ATOM 1491 N N . LEU A 1 195 ? -0.613 -9.442 3.191 1.00 84.12 195 LEU A N 1
ATOM 1492 C CA . LEU A 1 195 ? 0.764 -9.082 3.480 1.00 84.12 195 LEU A CA 1
ATOM 1493 C C . LEU A 1 195 ? 0.810 -7.856 4.398 1.00 84.12 195 LEU A C 1
ATOM 1495 O O . LEU A 1 195 ? -0.200 -7.192 4.641 1.00 84.12 195 LEU A O 1
ATOM 1499 N N . GLY A 1 196 ? 2.002 -7.575 4.915 1.00 77.31 196 GLY A N 1
ATOM 1500 C CA . GLY A 1 196 ? 2.265 -6.438 5.788 1.00 77.31 196 GLY A CA 1
ATOM 1501 C C . GLY A 1 196 ? 2.386 -6.815 7.263 1.00 77.31 196 GLY A C 1
ATOM 1502 O O . GLY A 1 196 ? 1.885 -7.840 7.727 1.00 77.31 196 GLY A O 1
ATOM 1503 N N . GLY A 1 197 ? 3.100 -5.963 7.994 1.00 79.75 197 GLY A N 1
ATOM 1504 C CA . GLY A 1 197 ? 3.277 -6.036 9.440 1.00 79.75 197 GLY A CA 1
ATOM 1505 C C . GLY A 1 197 ? 2.638 -4.845 10.164 1.00 79.75 197 GLY A C 1
ATOM 1506 O O . GLY A 1 197 ? 2.109 -3.934 9.521 1.00 79.75 197 GLY A O 1
ATOM 1507 N N . PRO A 1 198 ? 2.709 -4.805 11.504 1.00 74.62 198 PRO A N 1
ATOM 1508 C CA . PRO A 1 198 ? 2.131 -3.727 12.313 1.00 74.62 198 PRO A CA 1
ATOM 1509 C C . PRO A 1 198 ? 2.790 -2.354 12.086 1.00 74.62 198 PRO A C 1
ATOM 1511 O O . PRO A 1 198 ? 2.256 -1.353 12.565 1.00 74.62 198 PRO A O 1
ATOM 1514 N N . THR A 1 199 ? 3.928 -2.314 11.387 1.00 75.44 199 THR A N 1
ATOM 1515 C CA . THR A 1 199 ? 4.665 -1.115 10.947 1.00 75.44 199 THR A CA 1
ATOM 1516 C C . THR A 1 199 ? 4.477 -0.799 9.464 1.00 75.44 199 THR A C 1
ATOM 1518 O O . THR A 1 199 ? 4.992 0.203 8.993 1.00 75.44 199 THR A O 1
ATOM 1521 N N . SER A 1 200 ? 3.738 -1.627 8.719 1.00 75.56 200 SER A N 1
ATOM 1522 C CA . SER A 1 200 ? 3.554 -1.421 7.280 1.00 75.56 200 SER A CA 1
ATOM 1523 C C . SER A 1 200 ? 2.813 -0.120 6.973 1.00 75.56 200 SER A C 1
ATOM 1525 O O . SER A 1 200 ? 1.996 0.345 7.767 1.00 75.56 200 SER A O 1
ATOM 1527 N N . HIS A 1 201 ? 3.011 0.410 5.765 1.00 76.19 201 HIS A N 1
ATOM 1528 C CA . HIS A 1 201 ? 2.307 1.597 5.271 1.00 76.19 201 HIS A CA 1
ATOM 1529 C C . HIS A 1 201 ? 0.786 1.510 5.439 1.00 76.19 201 HIS A C 1
ATOM 1531 O O . HIS A 1 201 ? 0.159 2.457 5.905 1.00 76.19 201 HIS A O 1
ATOM 1537 N N . THR A 1 202 ? 0.193 0.345 5.157 1.00 80.69 202 THR A N 1
ATOM 1538 C CA . THR A 1 202 ? -1.243 0.120 5.385 1.00 80.69 202 THR A CA 1
ATOM 1539 C C . THR A 1 202 ? -1.618 0.291 6.858 1.00 80.69 202 THR A C 1
ATOM 1541 O O . THR A 1 202 ? -2.638 0.902 7.168 1.00 80.69 202 THR A O 1
ATOM 1544 N N . ALA A 1 203 ? -0.799 -0.228 7.778 1.00 83.12 203 ALA A N 1
ATOM 1545 C CA . ALA A 1 203 ? -1.033 -0.102 9.213 1.00 83.12 203 ALA A CA 1
ATOM 1546 C C . ALA A 1 203 ? -0.899 1.350 9.695 1.00 83.12 203 ALA A C 1
ATOM 1548 O O . ALA A 1 203 ? -1.709 1.793 10.508 1.00 83.12 203 ALA A O 1
ATOM 1549 N N . ILE A 1 204 ? 0.091 2.086 9.183 1.00 80.44 204 ILE A N 1
ATOM 1550 C CA . ILE A 1 204 ? 0.319 3.500 9.506 1.00 80.44 204 ILE A CA 1
ATOM 1551 C C . ILE A 1 204 ? -0.870 4.346 9.038 1.00 80.44 204 ILE A C 1
ATOM 1553 O O . ILE A 1 204 ? -1.489 5.029 9.852 1.00 80.44 204 ILE A O 1
ATOM 1557 N N . ILE A 1 205 ? -1.256 4.216 7.765 1.00 79.19 205 ILE A N 1
ATOM 1558 C CA . ILE A 1 205 ? -2.375 4.960 7.170 1.00 79.19 205 ILE A CA 1
ATOM 1559 C C . ILE A 1 205 ? -3.693 4.631 7.880 1.00 79.19 205 ILE A C 1
ATOM 1561 O O . ILE A 1 205 ? -4.482 5.519 8.192 1.00 79.19 205 ILE A O 1
ATOM 1565 N N . ALA A 1 206 ? -3.946 3.359 8.191 1.00 84.94 206 ALA A N 1
ATOM 1566 C CA . ALA A 1 206 ? -5.153 2.985 8.920 1.00 84.94 206 ALA A CA 1
ATOM 1567 C C . ALA A 1 206 ? -5.217 3.621 10.318 1.00 84.94 206 ALA A C 1
ATOM 1569 O O . ALA A 1 206 ? -6.288 4.056 10.737 1.00 84.94 206 ALA A O 1
ATOM 1570 N N . ARG A 1 207 ? -4.086 3.715 11.033 1.00 84.00 207 ARG A N 1
ATOM 1571 C CA . ARG A 1 207 ? -4.029 4.375 12.348 1.00 84.00 207 ARG A CA 1
ATOM 1572 C C . ARG A 1 207 ? -4.243 5.878 12.251 1.00 84.00 207 ARG A C 1
ATOM 1574 O O . ARG A 1 207 ? -5.018 6.402 13.043 1.00 84.00 207 ARG A O 1
ATOM 1581 N N . SER A 1 208 ? -3.605 6.553 11.293 1.00 78.06 208 SER A N 1
ATOM 1582 C CA . SER A 1 208 ? -3.765 8.003 11.118 1.00 78.06 208 SER A CA 1
ATOM 1583 C C . SER A 1 208 ? -5.201 8.387 10.756 1.00 78.06 208 SER A C 1
ATOM 1585 O O . SER A 1 208 ? -5.650 9.478 11.083 1.00 78.06 208 SER A O 1
ATOM 1587 N N . LEU A 1 209 ? -5.933 7.482 10.100 1.00 79.75 209 LEU A N 1
ATOM 1588 C CA . LEU A 1 209 ? -7.348 7.648 9.761 1.00 79.75 209 LEU A CA 1
ATOM 1589 C C . LEU A 1 209 ? -8.304 7.114 10.841 1.00 79.75 209 LEU A C 1
ATOM 1591 O O . LEU A 1 209 ? -9.516 7.153 10.651 1.00 79.75 209 LEU A O 1
ATOM 1595 N N . GLU A 1 210 ? -7.778 6.574 11.945 1.00 85.38 210 GLU A N 1
ATOM 1596 C CA . GLU A 1 210 ? -8.537 5.876 12.991 1.00 85.38 210 GLU A CA 1
ATOM 1597 C C . GLU A 1 210 ? -9.457 4.750 12.470 1.00 85.38 210 GLU A C 1
ATOM 1599 O O . GLU A 1 210 ? -10.491 4.436 13.067 1.00 85.38 210 GLU A O 1
ATOM 1604 N N . LEU A 1 211 ? -9.081 4.120 11.355 1.00 91.56 211 LEU A N 1
ATOM 1605 C CA . LEU A 1 211 ? -9.833 3.035 10.735 1.00 91.56 211 LEU A CA 1
ATOM 1606 C C . LEU A 1 211 ? -9.328 1.675 11.240 1.00 91.56 211 LEU A C 1
ATOM 1608 O O . LEU A 1 211 ? -8.115 1.447 11.251 1.00 91.56 211 LEU A O 1
ATOM 1612 N N . PRO A 1 212 ? -10.218 0.735 11.613 1.00 94.56 212 PRO A N 1
ATOM 1613 C CA . PRO A 1 212 ? -9.822 -0.619 11.982 1.00 94.56 212 PRO A CA 1
ATOM 1614 C C . PRO A 1 212 ? -9.078 -1.330 10.850 1.00 94.56 212 PRO A C 1
ATOM 1616 O O . PRO A 1 212 ? -9.520 -1.323 9.696 1.00 94.56 212 PRO A O 1
ATOM 1619 N N . ALA A 1 213 ? -7.967 -1.988 11.181 1.00 94.88 213 ALA A N 1
ATOM 1620 C CA . ALA A 1 213 ? -7.160 -2.688 10.191 1.00 94.88 213 ALA A CA 1
ATOM 1621 C C . ALA A 1 213 ? -6.515 -3.965 10.720 1.00 94.88 213 ALA A C 1
ATOM 1623 O O . ALA A 1 213 ? -6.029 -4.027 11.854 1.00 94.88 213 ALA A O 1
ATOM 1624 N N . ILE A 1 214 ? -6.464 -4.968 9.845 1.00 95.75 214 ILE A N 1
ATOM 1625 C CA . ILE A 1 214 ? -5.790 -6.247 10.063 1.00 95.75 214 ILE A CA 1
ATOM 1626 C C . ILE A 1 214 ? -4.872 -6.506 8.871 1.00 95.75 214 ILE A C 1
ATOM 1628 O O . ILE A 1 214 ? -5.307 -6.471 7.726 1.00 95.75 214 ILE A O 1
ATOM 1632 N N . VAL A 1 215 ? -3.608 -6.801 9.139 1.00 92.75 215 VAL A N 1
ATOM 1633 C CA . VAL A 1 215 ? -2.608 -7.132 8.110 1.00 92.75 215 VAL A CA 1
ATOM 1634 C C . VAL A 1 215 ? -2.144 -8.574 8.288 1.00 92.75 215 VAL A C 1
ATOM 1636 O O . VAL A 1 215 ? -2.422 -9.191 9.315 1.00 92.75 215 VAL A O 1
ATOM 1639 N N . GLY A 1 216 ? -1.458 -9.162 7.310 1.00 89.81 216 GLY A N 1
ATOM 1640 C CA . GLY A 1 216 ? -0.973 -10.541 7.448 1.00 89.81 216 GLY A CA 1
ATOM 1641 C C . GLY A 1 216 ? -2.083 -11.609 7.471 1.00 89.81 216 GLY A C 1
ATOM 1642 O O . GLY A 1 216 ? -1.860 -12.720 7.953 1.00 89.81 216 GLY A O 1
ATOM 1643 N N . ALA A 1 217 ? -3.295 -11.288 7.005 1.00 91.69 217 ALA A N 1
ATOM 1644 C CA . ALA A 1 217 ? -4.438 -12.200 6.950 1.00 91.69 217 ALA A CA 1
ATOM 1645 C C . ALA A 1 217 ? -4.331 -13.121 5.721 1.00 91.69 217 ALA A C 1
ATOM 1647 O O . ALA A 1 217 ? -5.035 -12.955 4.724 1.00 91.69 217 ALA A O 1
ATOM 1648 N N . ALA A 1 218 ? -3.397 -14.072 5.771 1.00 88.19 218 ALA A N 1
ATOM 1649 C CA . ALA A 1 218 ? -3.026 -14.902 4.626 1.00 88.19 218 ALA A CA 1
ATOM 1650 C C . ALA A 1 218 ? -4.235 -15.584 3.951 1.00 88.19 218 ALA A C 1
ATOM 1652 O O . ALA A 1 218 ? -5.033 -16.267 4.593 1.00 88.19 218 ALA A O 1
ATOM 1653 N N . GLY A 1 219 ? -4.348 -15.436 2.629 1.00 86.50 219 GLY A N 1
ATOM 1654 C CA . GLY A 1 219 ? -5.393 -16.061 1.815 1.00 86.50 219 GLY A CA 1
ATOM 1655 C C . GLY A 1 219 ? -6.767 -15.385 1.871 1.00 86.50 219 GLY A C 1
ATOM 1656 O O . GLY A 1 219 ? -7.716 -15.942 1.305 1.00 86.50 219 GLY A O 1
ATOM 1657 N N . ILE A 1 220 ? -6.916 -14.223 2.524 1.00 90.50 220 ILE A N 1
ATOM 1658 C CA . ILE A 1 220 ? -8.199 -13.508 2.592 1.00 90.50 220 ILE A CA 1
ATOM 1659 C C . ILE A 1 220 ? -8.738 -13.138 1.200 1.00 90.50 220 ILE A C 1
ATOM 1661 O O . ILE A 1 220 ? -9.941 -13.260 0.963 1.00 90.50 220 ILE A O 1
ATOM 1665 N N . THR A 1 221 ? -7.872 -12.783 0.244 1.00 90.06 221 THR A N 1
ATOM 1666 C CA . THR A 1 221 ? -8.282 -12.332 -1.101 1.00 90.06 221 THR A CA 1
ATOM 1667 C C . THR A 1 221 ? -8.889 -13.446 -1.944 1.00 90.06 221 THR A C 1
ATOM 1669 O O . THR A 1 221 ? -9.693 -13.188 -2.834 1.00 90.06 221 THR A O 1
ATOM 1672 N N . THR A 1 222 ? -8.534 -14.698 -1.651 1.00 88.88 222 THR A N 1
ATOM 1673 C CA . THR A 1 222 ? -9.076 -15.873 -2.350 1.00 88.88 222 THR A CA 1
ATOM 1674 C C . THR A 1 222 ? -10.423 -16.331 -1.792 1.00 88.88 222 THR A C 1
ATOM 1676 O O . THR A 1 222 ? -11.148 -17.076 -2.451 1.00 88.88 222 THR A O 1
ATOM 1679 N N . ARG A 1 223 ? -10.762 -15.906 -0.568 1.00 88.50 223 ARG A N 1
ATOM 1680 C CA . ARG A 1 223 ? -11.939 -16.371 0.184 1.00 88.50 223 ARG A CA 1
ATOM 1681 C C . ARG A 1 223 ? -13.066 -15.351 0.205 1.00 88.50 223 ARG A C 1
ATOM 1683 O O . ARG A 1 223 ? -14.226 -15.746 0.259 1.00 88.50 223 ARG A O 1
ATOM 1690 N N . VAL A 1 224 ? -12.719 -14.070 0.177 1.00 92.81 224 VAL A N 1
ATOM 1691 C CA . VAL A 1 224 ? -13.672 -12.963 0.157 1.00 92.81 224 VAL A CA 1
ATOM 1692 C C . VAL A 1 224 ? -13.967 -12.563 -1.283 1.00 92.81 224 VAL A C 1
ATOM 1694 O O . VAL A 1 224 ? -13.074 -12.518 -2.127 1.00 92.81 224 VAL A O 1
ATOM 1697 N N . LYS A 1 225 ? -15.227 -12.242 -1.563 1.00 92.44 225 LYS A N 1
ATOM 1698 C CA . LYS A 1 225 ? -15.689 -11.678 -2.831 1.00 92.44 225 LYS A CA 1
ATOM 1699 C C . LYS A 1 225 ? -16.247 -10.277 -2.618 1.00 92.44 225 LYS A C 1
ATOM 1701 O O . LYS A 1 225 ? -16.706 -9.926 -1.533 1.00 92.44 225 LYS A O 1
ATOM 1706 N N . ASN A 1 226 ? -16.260 -9.488 -3.691 1.00 92.25 226 ASN A N 1
ATOM 1707 C CA . ASN A 1 226 ? -16.916 -8.181 -3.689 1.00 92.25 226 ASN A CA 1
ATOM 1708 C C . ASN A 1 226 ? -18.371 -8.306 -3.213 1.00 92.25 226 ASN A C 1
ATOM 1710 O O . ASN A 1 226 ? -19.132 -9.113 -3.746 1.00 92.25 226 ASN A O 1
ATOM 1714 N N . GLY A 1 227 ? -18.751 -7.486 -2.233 1.00 92.25 227 GLY A N 1
ATOM 1715 C CA . GLY A 1 227 ? -20.098 -7.446 -1.664 1.00 92.25 227 GLY A CA 1
ATOM 1716 C C . GLY A 1 227 ? -20.373 -8.445 -0.533 1.00 92.25 227 GLY A C 1
ATOM 1717 O O . GLY A 1 227 ? -21.472 -8.399 0.037 1.00 92.25 227 GLY A O 1
ATOM 1718 N N . ASP A 1 228 ? -19.413 -9.298 -0.159 1.00 95.00 228 ASP A N 1
ATOM 1719 C CA . ASP A 1 228 ? -19.520 -10.110 1.059 1.00 95.00 228 ASP A CA 1
ATOM 1720 C C . ASP A 1 228 ? -19.656 -9.207 2.290 1.00 95.00 228 ASP A C 1
ATOM 1722 O O . ASP A 1 228 ? -19.101 -8.110 2.342 1.00 95.00 228 ASP A O 1
ATOM 1726 N N . LEU A 1 229 ? -20.434 -9.641 3.281 1.00 95.62 229 LEU A N 1
ATOM 1727 C CA . LEU A 1 229 ? -20.523 -8.927 4.553 1.00 95.62 229 LEU A CA 1
ATOM 1728 C C . LEU A 1 229 ? -19.351 -9.351 5.435 1.00 95.62 229 LEU A C 1
ATOM 1730 O O . LEU A 1 229 ? -19.199 -10.540 5.707 1.00 95.62 229 LEU A O 1
ATOM 1734 N N . LEU A 1 230 ? -18.555 -8.397 5.906 1.00 97.06 230 LEU A N 1
ATOM 1735 C CA . LEU A 1 230 ? -17.427 -8.660 6.790 1.00 97.06 230 LEU A CA 1
ATOM 1736 C C . LEU A 1 230 ? -17.626 -7.995 8.147 1.00 97.06 230 LEU A C 1
ATOM 1738 O O . LEU A 1 230 ? -18.164 -6.891 8.239 1.00 97.06 230 LEU A O 1
ATOM 1742 N N . ILE A 1 231 ? -17.133 -8.660 9.188 1.00 97.00 231 ILE A N 1
ATOM 1743 C CA . ILE A 1 231 ? -16.810 -8.029 10.468 1.00 97.00 231 ILE A CA 1
ATOM 1744 C C . ILE A 1 231 ? -15.293 -8.026 10.592 1.00 97.00 231 ILE A C 1
ATOM 1746 O O . ILE A 1 231 ? -14.665 -9.077 10.459 1.00 97.00 231 ILE A O 1
ATOM 1750 N N . VAL A 1 232 ? -14.722 -6.862 10.871 1.00 97.06 232 VAL A N 1
ATOM 1751 C CA . VAL A 1 232 ? -13.295 -6.683 11.145 1.00 97.06 232 VAL A CA 1
ATOM 1752 C C . VAL A 1 232 ? -13.158 -6.212 12.585 1.00 97.06 232 VAL A C 1
ATOM 1754 O O . VAL A 1 232 ? -13.642 -5.140 12.940 1.00 97.06 232 VAL A O 1
ATOM 1757 N N . ASP A 1 233 ? -12.525 -7.038 13.412 1.00 96.19 233 ASP A N 1
ATOM 1758 C CA . ASP A 1 233 ? -12.122 -6.719 14.780 1.00 96.19 233 ASP A CA 1
ATOM 1759 C C . ASP A 1 233 ? -10.613 -6.464 14.775 1.00 96.19 233 ASP A C 1
ATOM 1761 O O . ASP A 1 233 ? -9.795 -7.378 14.936 1.00 96.19 233 ASP A O 1
ATOM 1765 N N . GLY A 1 234 ? -10.254 -5.206 14.520 1.00 94.19 234 GLY A N 1
ATOM 1766 C CA . GLY A 1 234 ? -8.872 -4.753 14.407 1.00 94.19 234 GLY A CA 1
ATOM 1767 C C . GLY A 1 234 ? -8.100 -4.839 15.722 1.00 94.19 234 GLY A C 1
ATOM 1768 O O . GLY A 1 234 ? -6.876 -4.906 15.701 1.00 94.19 234 GLY A O 1
ATOM 1769 N N . GLY A 1 235 ? -8.792 -4.905 16.866 1.00 91.75 235 GLY A N 1
ATOM 1770 C CA . GLY A 1 235 ? -8.168 -5.108 18.175 1.00 91.75 235 GLY A CA 1
ATOM 1771 C C . GLY A 1 235 ? -7.746 -6.560 18.413 1.00 91.75 235 GLY A C 1
ATOM 1772 O O . GLY A 1 235 ? -6.678 -6.812 18.969 1.00 91.75 235 GLY A O 1
ATOM 1773 N N . GLN A 1 236 ? -8.561 -7.525 17.974 1.00 92.50 236 GLN A N 1
ATOM 1774 C CA . GLN A 1 236 ? -8.261 -8.956 18.123 1.00 92.50 236 GLN A CA 1
ATOM 1775 C C . GLN A 1 236 ? -7.561 -9.580 16.912 1.00 92.50 236 GLN A C 1
ATOM 1777 O O . GLN A 1 236 ? -7.105 -10.722 17.000 1.00 92.50 236 GLN A O 1
ATOM 1782 N N . GLY A 1 237 ? -7.486 -8.871 15.784 1.00 94.06 237 GLY A N 1
ATOM 1783 C CA . GLY A 1 237 ? -6.923 -9.414 14.547 1.00 94.06 237 GLY A CA 1
ATOM 1784 C C . GLY A 1 237 ? -7.830 -10.472 13.921 1.00 94.06 237 GLY A C 1
ATOM 1785 O O . GLY A 1 237 ? -7.338 -11.439 13.339 1.00 94.06 237 GLY A O 1
ATOM 1786 N N . VAL A 1 238 ? -9.151 -10.327 14.077 1.00 94.94 238 VAL A N 1
ATOM 1787 C CA . VAL A 1 238 ? -10.151 -11.299 13.613 1.00 94.94 238 VAL A CA 1
ATOM 1788 C C . VAL A 1 238 ? -11.001 -10.711 12.491 1.00 94.94 238 VAL A C 1
ATOM 1790 O O . VAL A 1 238 ? -11.596 -9.647 12.638 1.00 94.94 238 VAL A O 1
ATOM 1793 N N . VAL A 1 239 ? -11.112 -11.454 11.390 1.00 96.19 239 VAL A N 1
ATOM 1794 C CA . VAL A 1 239 ? -12.025 -11.173 10.277 1.00 96.19 239 VAL A CA 1
ATOM 1795 C C . VAL A 1 239 ? -13.076 -12.273 10.220 1.00 96.19 239 VAL A C 1
ATOM 1797 O O . VAL A 1 239 ? -12.739 -13.457 10.196 1.00 96.19 239 VAL A O 1
ATOM 1800 N N . ILE A 1 240 ? -14.348 -11.892 10.170 1.00 95.25 240 ILE A N 1
ATOM 1801 C CA . ILE A 1 240 ? -15.474 -12.818 10.046 1.00 95.25 240 ILE A CA 1
ATOM 1802 C C . ILE A 1 240 ? -16.165 -12.573 8.711 1.00 95.25 240 ILE A C 1
ATOM 1804 O O . ILE A 1 240 ? -16.618 -11.461 8.445 1.00 95.25 240 ILE A O 1
ATOM 1808 N N . ILE A 1 241 ? -16.248 -13.613 7.884 1.00 95.12 241 ILE A N 1
ATOM 1809 C CA . ILE A 1 241 ? -16.794 -13.550 6.527 1.00 95.12 241 ILE A CA 1
ATOM 1810 C C . ILE A 1 241 ? -18.222 -14.088 6.534 1.00 95.12 241 ILE A C 1
ATOM 1812 O O . ILE A 1 241 ? -18.461 -15.200 7.005 1.00 95.12 241 ILE A O 1
ATOM 1816 N N . ASN A 1 242 ? -19.152 -13.305 5.983 1.00 94.31 242 ASN A N 1
ATOM 1817 C CA . ASN A 1 242 ? -20.583 -13.599 5.903 1.00 94.31 242 ASN A CA 1
ATOM 1818 C C . ASN A 1 242 ? -21.150 -14.110 7.245 1.00 94.31 242 ASN A C 1
ATOM 1820 O O . ASN A 1 242 ? -21.662 -15.229 7.315 1.00 94.31 242 ASN A O 1
ATOM 1824 N N . PRO A 1 243 ? -21.033 -13.308 8.325 1.00 93.38 243 PRO A N 1
ATOM 1825 C CA . PRO A 1 243 ? -21.491 -13.693 9.655 1.00 93.38 243 PRO A CA 1
ATOM 1826 C C . PRO A 1 243 ? -22.998 -13.946 9.673 1.00 93.38 243 PRO A C 1
ATOM 1828 O O . PRO A 1 243 ? -23.776 -13.288 8.977 1.00 93.38 243 PRO A O 1
ATOM 1831 N N . ASP A 1 244 ? -23.426 -14.847 10.550 1.00 92.19 244 ASP A N 1
ATOM 1832 C CA . ASP A 1 244 ? -24.843 -15.048 10.805 1.00 92.19 244 ASP A CA 1
ATOM 1833 C C . ASP A 1 244 ? -25.456 -13.868 11.592 1.00 92.19 244 ASP A C 1
ATOM 1835 O O . ASP A 1 244 ? -24.781 -12.949 12.082 1.00 92.19 244 ASP A O 1
ATOM 1839 N N . SER A 1 245 ? -26.783 -13.873 11.717 1.00 91.25 245 SER A N 1
ATOM 1840 C CA . SER A 1 245 ? -27.499 -12.783 12.391 1.00 91.25 245 SER A CA 1
ATOM 1841 C C . SER A 1 245 ? -27.167 -12.675 13.885 1.00 91.25 245 SER A C 1
ATOM 1843 O O . SER A 1 245 ? -27.198 -11.571 14.438 1.00 91.25 245 SER A O 1
ATOM 1845 N N . GLN A 1 246 ? -26.839 -13.793 14.544 1.00 91.94 246 GLN A N 1
ATOM 1846 C CA . GLN A 1 246 ? -26.486 -13.807 15.963 1.00 91.94 246 GLN A CA 1
ATOM 1847 C C . GLN A 1 246 ? -25.113 -13.170 16.186 1.00 91.94 246 GLN A C 1
ATOM 1849 O O . GLN A 1 246 ? -24.991 -12.253 17.002 1.00 91.94 246 GLN A O 1
ATOM 1854 N N . THR A 1 247 ? -24.116 -13.576 15.401 1.00 92.62 247 THR A N 1
ATOM 1855 C CA . THR A 1 247 ? -22.757 -13.023 15.412 1.00 92.62 247 THR A CA 1
ATOM 1856 C C . THR A 1 247 ? -22.779 -11.539 15.074 1.00 92.62 247 THR A C 1
ATOM 1858 O O . THR A 1 247 ? -22.201 -10.733 15.802 1.00 92.62 247 THR A O 1
ATOM 1861 N N . THR A 1 248 ? -23.530 -11.146 14.041 1.00 93.44 248 THR A N 1
ATOM 1862 C CA . THR A 1 248 ? -23.679 -9.735 13.653 1.00 93.44 248 THR A CA 1
ATOM 1863 C C . THR A 1 248 ? -24.251 -8.888 14.795 1.00 93.44 248 THR A C 1
ATOM 1865 O O . THR A 1 248 ? -23.726 -7.816 15.096 1.00 93.44 248 THR A O 1
ATOM 1868 N N . LYS A 1 249 ? -25.296 -9.367 15.489 1.00 93.88 249 LYS A N 1
ATOM 1869 C CA . LYS A 1 249 ? -25.868 -8.669 16.657 1.00 93.88 249 LYS A CA 1
ATOM 1870 C C . LYS A 1 249 ? -24.882 -8.584 17.822 1.00 93.88 249 LYS A C 1
ATOM 1872 O O . LYS A 1 249 ? -24.810 -7.548 18.480 1.00 93.88 249 LYS A O 1
ATOM 1877 N N . ALA A 1 250 ? -24.135 -9.654 18.088 1.00 94.31 250 ALA A N 1
ATOM 1878 C CA . ALA A 1 250 ? -23.142 -9.680 19.156 1.00 94.31 250 ALA A CA 1
ATOM 1879 C C . ALA A 1 250 ? -22.012 -8.670 18.902 1.00 94.31 250 ALA A C 1
ATOM 1881 O O . ALA A 1 250 ? -21.658 -7.909 19.803 1.00 94.31 250 ALA A O 1
ATOM 1882 N N . TYR A 1 251 ? -21.491 -8.614 17.675 1.00 95.12 251 TYR A N 1
ATOM 1883 C CA . TYR A 1 251 ? -20.448 -7.661 17.297 1.00 95.12 251 TYR A CA 1
ATOM 1884 C C . TYR A 1 251 ? -20.948 -6.223 17.229 1.00 95.12 251 TYR A C 1
ATOM 1886 O O . TYR A 1 251 ? -20.236 -5.333 17.680 1.00 95.12 251 TYR A O 1
ATOM 1894 N N . ARG A 1 252 ? -22.189 -5.986 16.792 1.00 95.06 252 ARG A N 1
ATOM 1895 C CA . ARG A 1 252 ? -22.786 -4.645 16.846 1.00 95.06 252 ARG A CA 1
ATOM 1896 C C . ARG A 1 252 ? -22.865 -4.114 18.284 1.00 95.06 252 ARG A C 1
ATOM 1898 O O . ARG A 1 252 ? -22.481 -2.981 18.536 1.00 95.06 252 ARG A O 1
ATOM 1905 N N . ARG A 1 253 ? -23.239 -4.954 19.259 1.00 94.81 253 ARG A N 1
ATOM 1906 C CA . ARG A 1 253 ? -23.202 -4.578 20.689 1.00 94.81 253 ARG A CA 1
ATOM 1907 C C . ARG A 1 253 ? -21.787 -4.284 21.190 1.00 94.81 253 ARG A C 1
ATOM 1909 O O . ARG A 1 253 ? -21.608 -3.396 22.019 1.00 94.81 253 ARG A O 1
ATOM 1916 N N . LYS A 1 254 ? -20.783 -5.043 20.731 1.00 93.62 254 LYS A N 1
ATOM 1917 C CA . LYS A 1 254 ? -19.375 -4.767 21.064 1.00 93.62 254 LYS A CA 1
ATOM 1918 C C . LYS A 1 254 ? -18.931 -3.421 20.488 1.00 93.62 254 LYS A C 1
ATOM 1920 O O . LYS A 1 254 ? -18.380 -2.622 21.235 1.00 93.62 254 LYS A O 1
ATOM 1925 N N . GLN A 1 255 ? -19.240 -3.162 19.219 1.00 93.19 255 GLN A N 1
ATOM 1926 C CA . GLN A 1 255 ? -18.950 -1.906 18.528 1.00 93.19 255 GLN A CA 1
ATOM 1927 C C . GLN A 1 255 ? -19.588 -0.706 19.248 1.00 93.19 255 GLN A C 1
ATOM 1929 O O . GLN A 1 255 ? -18.902 0.262 19.560 1.00 93.19 255 GLN A O 1
ATOM 1934 N N . GLU A 1 256 ? -20.875 -0.792 19.599 1.00 93.75 256 GLU A N 1
ATOM 1935 C CA . GLU A 1 256 ? -21.578 0.253 20.360 1.00 93.75 256 GLU A CA 1
ATOM 1936 C C . GLU A 1 256 ? -20.918 0.509 21.724 1.00 93.75 256 GLU A C 1
ATOM 1938 O O . GLU A 1 256 ? -20.759 1.657 22.141 1.00 93.75 256 GLU A O 1
ATOM 1943 N N . LYS A 1 257 ? -20.489 -0.552 22.418 1.00 93.12 257 LYS A N 1
ATOM 1944 C CA . LYS A 1 257 ? -19.796 -0.438 23.706 1.00 93.12 257 LYS A CA 1
ATOM 1945 C C . LYS A 1 257 ? -18.418 0.218 23.565 1.00 93.12 257 LYS A C 1
ATOM 1947 O O . LYS A 1 257 ? -18.065 1.039 24.409 1.00 93.12 257 LYS A O 1
ATOM 1952 N N . GLU A 1 258 ? -17.651 -0.118 22.526 1.00 89.06 258 GLU A N 1
ATOM 1953 C CA . GLU A 1 258 ? -16.374 0.547 22.225 1.00 89.06 258 GLU A CA 1
ATOM 1954 C C . GLU A 1 258 ? -16.580 2.031 21.926 1.00 89.06 258 GLU A C 1
ATOM 1956 O O . GLU A 1 258 ? -15.869 2.874 22.471 1.00 89.06 258 GLU A O 1
ATOM 1961 N N . GLN A 1 259 ? -17.604 2.366 21.141 1.00 88.12 259 GLN A N 1
ATOM 1962 C CA . GLN A 1 259 ? -17.925 3.749 20.809 1.00 88.12 259 GLN A CA 1
ATOM 1963 C C . GLN A 1 259 ? -18.343 4.557 22.048 1.00 88.12 259 GLN A C 1
ATOM 1965 O O . GLN A 1 259 ? -17.849 5.665 22.252 1.00 88.12 259 GLN A O 1
ATOM 1970 N N . GLN A 1 260 ? -19.183 3.992 22.922 1.00 91.50 260 GLN A N 1
ATOM 1971 C CA . GLN A 1 260 ? -19.553 4.616 24.200 1.00 91.50 260 GLN A CA 1
ATOM 1972 C C . GLN A 1 260 ? -18.340 4.814 25.114 1.00 91.50 260 GLN A C 1
ATOM 1974 O O . GLN A 1 260 ? -18.205 5.856 25.755 1.00 91.50 260 GLN A O 1
ATOM 1979 N N . GLN A 1 261 ? -17.438 3.831 25.169 1.00 89.62 261 GLN A N 1
ATOM 1980 C CA . GLN A 1 261 ? -16.205 3.945 25.940 1.00 89.62 261 GLN A CA 1
ATOM 1981 C C . GLN A 1 261 ? -15.304 5.053 25.376 1.00 89.62 261 GLN A C 1
ATOM 1983 O O . GLN A 1 261 ? -14.796 5.857 26.156 1.00 89.62 261 GLN A O 1
ATOM 1988 N N . LYS A 1 262 ? -15.154 5.146 24.046 1.00 87.00 262 LYS A N 1
ATOM 1989 C CA . LYS A 1 262 ? -14.385 6.209 23.378 1.00 87.00 262 LYS A CA 1
ATOM 1990 C C . LYS A 1 262 ? -14.977 7.590 23.675 1.00 87.00 262 LYS A C 1
ATOM 1992 O O . LYS A 1 262 ? -14.240 8.487 24.063 1.00 87.00 262 LYS A O 1
ATOM 1997 N N . GLN A 1 263 ? -16.301 7.743 23.609 1.00 89.44 263 GLN A N 1
ATOM 1998 C CA . GLN A 1 263 ? -16.993 8.989 23.978 1.00 89.44 263 GLN A CA 1
ATOM 1999 C C . GLN A 1 263 ? -16.796 9.356 25.454 1.00 89.44 263 GLN A C 1
ATOM 2001 O O . GLN A 1 263 ? -16.541 10.513 25.784 1.00 89.44 263 GLN A O 1
ATOM 2006 N N . LYS A 1 264 ? -16.867 8.370 26.355 1.00 90.12 264 LYS A N 1
ATOM 2007 C CA . LYS A 1 264 ? -16.615 8.587 27.782 1.00 90.12 264 LYS A CA 1
ATOM 2008 C C . LYS A 1 264 ? -15.175 9.026 28.039 1.00 90.12 264 LYS A C 1
ATOM 2010 O O . LYS A 1 264 ? -14.968 9.936 28.830 1.00 90.12 264 LYS A O 1
ATOM 2015 N N . LEU A 1 265 ? -14.195 8.417 27.373 1.00 88.50 265 LEU A N 1
ATOM 2016 C CA . LEU A 1 265 ? -12.793 8.833 27.466 1.00 88.50 265 LEU A CA 1
ATOM 2017 C C . LEU A 1 265 ? -12.583 10.236 26.883 1.00 88.50 265 LEU A C 1
ATOM 2019 O O . LEU A 1 265 ? -11.909 11.042 27.511 1.00 88.50 265 LEU A O 1
ATOM 2023 N N . ALA A 1 266 ? -13.224 10.565 25.758 1.00 88.25 266 ALA A N 1
ATOM 2024 C CA . ALA A 1 266 ? -13.166 11.903 25.169 1.00 88.25 266 ALA A CA 1
ATOM 2025 C C . ALA A 1 266 ? -13.720 12.987 26.113 1.00 88.25 266 ALA A C 1
ATOM 2027 O O . ALA A 1 266 ? -13.178 14.084 26.174 1.00 88.25 266 ALA A O 1
ATOM 2028 N N . SER A 1 267 ? -14.737 12.674 26.927 1.00 89.38 267 SER A N 1
ATOM 2029 C CA . SER A 1 267 ? -15.240 13.614 27.946 1.00 89.38 267 SER A CA 1
ATOM 2030 C C . SER A 1 267 ? -14.238 13.931 29.068 1.00 89.38 267 SER A C 1
ATOM 2032 O O . SER A 1 267 ? -14.455 14.865 29.835 1.00 89.38 267 SER A O 1
ATOM 2034 N N . LEU A 1 268 ? -13.142 13.169 29.171 1.00 89.44 268 LEU A N 1
ATOM 2035 C CA . LEU A 1 268 ? -12.091 13.375 30.166 1.00 89.44 268 LEU A CA 1
ATOM 2036 C C . LEU A 1 268 ? -10.941 14.258 29.661 1.00 89.44 268 LEU A C 1
ATOM 2038 O O . LEU A 1 268 ? -10.053 14.540 30.458 1.00 89.44 268 LEU A O 1
ATOM 2042 N N . ILE A 1 269 ? -10.944 14.697 28.393 1.00 88.44 269 ILE A N 1
ATOM 2043 C CA . ILE A 1 269 ? -9.844 15.487 27.800 1.00 88.44 269 ILE A CA 1
ATOM 2044 C C . ILE A 1 269 ? -9.533 16.736 28.639 1.00 88.44 269 ILE A C 1
ATOM 2046 O O . ILE A 1 269 ? -8.376 16.972 28.969 1.00 88.44 269 ILE A O 1
ATOM 2050 N N . ASP A 1 270 ? -10.565 17.472 29.061 1.00 87.19 270 ASP A N 1
ATOM 2051 C CA . ASP A 1 270 ? -10.418 18.692 29.870 1.00 87.19 270 ASP A CA 1
ATOM 2052 C C . ASP A 1 270 ? -10.489 18.433 31.389 1.00 87.19 270 ASP A C 1
ATOM 2054 O O . ASP A 1 270 ? -10.514 19.365 32.196 1.00 87.19 270 ASP A O 1
ATOM 2058 N N . SER A 1 271 ? -10.577 17.166 31.810 1.00 87.81 271 SER A N 1
ATOM 2059 C CA . SER A 1 271 ? -10.698 16.809 33.226 1.00 87.81 271 SER A CA 1
ATOM 2060 C C . SER A 1 271 ? -9.330 16.758 33.915 1.00 87.81 271 SER A C 1
ATOM 2062 O O . SER A 1 271 ? -8.355 16.292 33.324 1.00 87.81 271 SER A O 1
ATOM 2064 N N . PRO A 1 272 ? -9.229 17.161 35.197 1.00 88.06 272 PRO A N 1
ATOM 2065 C CA . PRO A 1 272 ? -7.977 17.054 35.934 1.00 88.06 272 PRO A CA 1
ATOM 2066 C C . PRO A 1 272 ? -7.574 15.584 36.110 1.00 88.06 272 PRO A C 1
ATOM 2068 O O . PRO A 1 272 ? -8.377 14.746 36.527 1.00 88.06 272 PRO A O 1
ATOM 2071 N N . ALA A 1 273 ? -6.303 15.276 35.850 1.00 91.25 273 ALA A N 1
ATOM 2072 C CA . ALA A 1 273 ? -5.727 13.964 36.123 1.00 91.25 273 ALA A CA 1
ATOM 2073 C C . ALA A 1 273 ? -5.490 13.798 37.636 1.00 91.25 273 ALA A C 1
ATOM 2075 O O . ALA A 1 273 ? -4.418 14.096 38.162 1.00 91.25 273 ALA A O 1
ATOM 2076 N N . GLN A 1 274 ? -6.527 13.350 38.348 1.00 93.75 274 GLN A N 1
ATOM 2077 C CA . GLN A 1 274 ? -6.536 13.216 39.805 1.00 93.75 274 GLN A CA 1
ATOM 2078 C C . GLN A 1 274 ? -6.995 11.818 40.237 1.00 93.75 274 GLN A C 1
ATOM 2080 O O . GLN A 1 274 ? -7.942 11.252 39.686 1.00 93.75 274 GLN A O 1
ATOM 2085 N N . THR A 1 275 ? -6.335 11.248 41.244 1.00 91.88 275 THR A N 1
ATOM 2086 C CA . THR A 1 275 ? -6.760 9.991 41.872 1.00 91.88 275 THR A CA 1
ATOM 2087 C C . THR A 1 275 ? -7.991 10.201 42.765 1.00 91.88 275 THR A C 1
ATOM 2089 O O . THR A 1 275 ? -8.329 11.320 43.150 1.00 91.88 275 THR A O 1
ATOM 2092 N N . LYS A 1 276 ? -8.680 9.114 43.142 1.00 92.00 276 LYS A N 1
ATOM 2093 C CA . LYS A 1 276 ? -9.900 9.188 43.978 1.00 92.00 276 LYS A CA 1
ATOM 2094 C C . LYS A 1 276 ? -9.666 9.778 45.375 1.00 92.00 276 LYS A C 1
ATOM 2096 O O . LYS A 1 276 ? -10.605 10.285 45.976 1.00 92.00 276 LYS A O 1
ATOM 2101 N N . ASP A 1 277 ? -8.448 9.677 45.888 1.00 94.19 277 ASP A N 1
ATOM 2102 C CA . ASP A 1 277 ? -7.985 10.208 47.174 1.00 94.19 277 ASP A CA 1
ATOM 2103 C C . ASP A 1 277 ? -7.337 11.600 47.058 1.00 94.19 277 ASP A C 1
ATOM 2105 O O . ASP A 1 277 ? -6.885 12.157 48.055 1.00 94.19 277 ASP A O 1
ATOM 2109 N N . GLY A 1 278 ? -7.353 12.200 45.863 1.00 91.50 278 GLY A N 1
ATOM 2110 C CA . GLY A 1 278 ? -7.057 13.615 45.662 1.00 91.50 278 GLY A CA 1
ATOM 2111 C C . GLY A 1 278 ? -5.644 13.943 45.176 1.00 91.50 278 GLY A C 1
ATOM 2112 O O . GLY A 1 278 ? -5.353 15.124 44.979 1.00 91.50 278 GLY A O 1
ATOM 2113 N N . LEU A 1 279 ? -4.785 12.951 44.930 1.00 93.69 279 LEU A N 1
ATOM 2114 C CA . LEU A 1 279 ? -3.443 13.175 44.391 1.00 93.69 279 LEU A CA 1
ATOM 2115 C C . LEU A 1 279 ? -3.529 13.626 42.927 1.00 93.69 279 LEU A C 1
ATOM 2117 O O . LEU A 1 279 ? -4.092 12.927 42.084 1.00 93.69 279 LEU A O 1
ATOM 2121 N N . GLN A 1 280 ? -2.964 14.794 42.622 1.00 93.00 280 GLN A N 1
ATOM 2122 C CA . GLN A 1 280 ? -2.857 15.295 41.252 1.00 93.00 280 GLN A CA 1
ATOM 2123 C C . GLN A 1 280 ? -1.628 14.718 40.551 1.00 93.00 280 GLN A C 1
ATOM 2125 O O . GLN A 1 280 ? -0.565 14.566 41.152 1.00 93.00 280 GLN A O 1
ATOM 2130 N N . MET A 1 281 ? -1.778 14.430 39.263 1.00 92.56 281 MET A N 1
ATOM 2131 C CA . MET A 1 281 ? -0.715 13.958 38.384 1.00 92.56 281 MET A CA 1
ATOM 2132 C C . MET A 1 281 ? -0.714 14.786 37.102 1.00 92.56 281 MET A C 1
ATOM 2134 O O . MET A 1 281 ? -1.748 15.303 36.684 1.00 92.56 281 MET A O 1
ATOM 2138 N N . THR A 1 282 ? 0.439 14.870 36.447 1.00 90.88 282 THR A N 1
ATOM 2139 C CA . THR A 1 282 ? 0.550 15.484 35.122 1.00 90.88 282 THR A CA 1
ATOM 2140 C C . THR A 1 282 ? 0.612 14.381 34.078 1.00 90.88 282 THR A C 1
ATOM 2142 O O . THR A 1 282 ? 1.498 13.528 34.131 1.00 90.88 282 THR A O 1
ATOM 2145 N N . LEU A 1 283 ? -0.326 14.396 33.133 1.00 89.75 283 LEU A N 1
ATOM 2146 C CA . LEU A 1 283 ? -0.277 13.547 31.946 1.00 89.75 283 LEU A CA 1
ATOM 2147 C C . LEU A 1 283 ? 0.371 14.344 30.815 1.00 89.75 283 LEU A C 1
ATOM 2149 O O . LEU A 1 283 ? -0.063 15.451 30.513 1.00 89.75 283 LEU A O 1
ATOM 2153 N N . LEU A 1 284 ? 1.420 13.783 30.223 1.00 90.06 284 LEU A N 1
ATOM 2154 C CA . LEU A 1 284 ? 2.149 14.358 29.096 1.00 90.06 284 LEU A CA 1
ATOM 2155 C C . LEU A 1 284 ? 2.191 13.326 27.965 1.00 90.06 284 LEU A C 1
ATOM 2157 O O . LEU A 1 284 ? 2.188 12.122 28.230 1.00 90.06 284 LEU A O 1
ATOM 2161 N N . ALA A 1 285 ? 2.240 13.797 26.721 1.00 87.19 285 ALA A N 1
ATOM 2162 C CA . ALA A 1 285 ? 2.492 12.965 25.551 1.00 87.19 285 ALA A CA 1
ATOM 2163 C C . ALA A 1 285 ? 3.986 12.999 25.203 1.00 87.19 285 ALA A C 1
ATOM 2165 O O . ALA A 1 285 ? 4.631 14.042 25.315 1.00 87.19 285 ALA A O 1
ATOM 2166 N N . ASN A 1 286 ? 4.530 11.861 24.777 1.00 86.12 286 ASN A N 1
ATOM 2167 C CA . ASN A 1 286 ? 5.843 11.830 24.143 1.00 86.12 286 ASN A CA 1
ATOM 2168 C C . ASN A 1 286 ? 5.644 12.164 22.666 1.00 86.12 286 ASN A C 1
ATOM 2170 O O . ASN A 1 286 ? 5.018 11.376 21.963 1.00 86.12 286 ASN A O 1
ATOM 2174 N N . ILE A 1 287 ? 6.174 13.305 22.235 1.00 77.75 287 ILE A N 1
ATOM 2175 C CA . ILE A 1 287 ? 6.133 13.763 20.844 1.00 77.75 287 ILE A CA 1
ATOM 2176 C C . ILE A 1 287 ? 7.556 13.762 20.276 1.00 77.75 287 ILE A C 1
ATOM 2178 O O . ILE A 1 287 ? 8.498 14.197 20.944 1.00 77.75 287 ILE A O 1
ATOM 2182 N N . GLY A 1 288 ? 7.717 13.213 19.079 1.00 66.56 288 GLY A N 1
ATOM 2183 C CA . GLY A 1 288 ? 8.929 13.255 18.267 1.00 66.56 288 GLY A CA 1
ATOM 2184 C C . GLY A 1 288 ? 8.855 14.316 17.171 1.00 66.56 288 GLY A C 1
ATOM 2185 O O . GLY A 1 288 ? 9.881 14.909 16.850 1.00 66.56 288 GLY A O 1
ATOM 2186 N N . GLU A 1 289 ? 7.654 14.607 16.664 1.00 62.28 289 GLU A N 1
ATOM 2187 C CA . GLU A 1 289 ? 7.421 15.563 15.576 1.00 62.28 289 GLU A CA 1
ATOM 2188 C C . GLU A 1 289 ? 6.347 16.619 15.929 1.00 62.28 289 GLU A C 1
ATOM 2190 O O . GLU A 1 289 ? 5.457 16.344 16.732 1.00 62.28 289 GLU A O 1
ATOM 2195 N N . PRO A 1 290 ? 6.369 17.834 15.335 1.00 56.19 290 PRO A N 1
ATOM 2196 C CA . PRO A 1 290 ? 5.450 18.929 15.692 1.00 56.19 290 PRO A CA 1
ATOM 2197 C C . PRO A 1 290 ? 3.950 18.695 15.433 1.00 56.19 290 PRO A C 1
ATOM 2199 O O . PRO A 1 290 ? 3.142 19.535 15.827 1.00 56.19 290 PRO A O 1
ATOM 2202 N N . TRP A 1 291 ? 3.581 17.635 14.711 1.00 59.44 291 TRP A N 1
ATOM 2203 C CA . TRP A 1 291 ? 2.197 17.312 14.328 1.00 59.44 291 TRP A CA 1
ATOM 2204 C C . TRP A 1 291 ? 1.599 16.123 15.098 1.00 59.44 291 TRP A C 1
ATOM 2206 O O . TRP A 1 291 ? 0.464 15.740 14.810 1.00 59.44 291 TRP A O 1
ATOM 2216 N N . GLU A 1 292 ? 2.357 15.525 16.020 1.00 51.34 292 GLU A N 1
ATOM 2217 C CA . GLU A 1 292 ? 1.889 14.496 16.966 1.00 51.34 292 GLU A CA 1
ATOM 2218 C C . GLU A 1 292 ? 1.214 15.117 18.197 1.00 51.34 292 GLU A C 1
ATOM 2220 O O . GLU A 1 292 ? 0.228 14.513 18.681 1.00 51.34 292 GLU A O 1
#

Secondary structure (DSSP, 8-state):
-------EEETTEEEEE-EEEE--EEEEEEEEE----------B-S-HHHHHHHHHHHHHHHHHHHHHHHHHHHHTT-HHHHHHHHHHHHHHT-HHHHHHHHHHHHHH-B-HHHHHHHHHHHHHHHHHTS--HHHHHHHHHHHHHHHHHHHHHTT----------TTEEEEES---HHHHHTS-GGGEEEEEESS--TTSHHHHHHHHTT--EEE--TTHHHH--TT-EEEEETTTTEEEES--HHHHHHHHHHHHHHHHHHHHHHTTTTS--B-TT--B-------SSTT-

Sequence (292 aa):
MVSAFYFDVKDGVHVCKGVPASPGIVIGKALVLSKKQVQIPKRTVENPAAEINRFHQALEQAKTRVDDLISSANAQQQPQTAEIFGAHLLILEDPELLTGVETMITTEKVNAEFALETKLHFFINLLAQTDNAYMQERVADLKDVGNHILLFLSGDKPGKLQQVPADSIIVAADLTPSDTARLPLEQVCGFVTELGGPTSHTAIIARSLELPAIVGAAGITTRVKNGDLLIVDGGQGVVIINPDSQTTKAYRRKQEKEQQQKQKLASLIDSPAQTKDGLQMTLLANIGEPWE

Foldseek 3Di:
DDPPFDFDCDPNWTKFFFAQQFFAKAKFFEDEDDDDPDDDDKDAAPDLVVLLVLLVVLLVQLLVVLVVLLVVCVVVVNNVLNVLSVVLNVVSVDPVLSVQLSCCCVPVRTHSLVSNVVSLVVQLVVLVPDPDPVSPLVNLSSVVSSVSSVCVSVVHDPDQQPPQAARYEYEYQDAHSVNVSSHPCNRYQEYEHLADDSPHPRSVVCNVVSHQYGYNRHPPSVVHDGGWIWMGRSVRRMIITNDDPVVVVVSVVVNVVVVVVVVVVVVCPPPFCADPVGDGDDDDDDDPDPSD